Protein AF-A0A843H741-F1 (afdb_monomer_lite)

Foldseek 3Di:
DDDDDDDDDQDDDDDPPCPVVVCVVVVVVVVCVVPDDDDPVCVVVVVVVVVVVVVVVVVVVVVVVVVVCVNCPSVVVVVVVVVVVVVVVVVVVVVVVVVVVVVLVVVQVVLVVLLVVLVVVLVQPPLDDSVNQFDPCSSPPPDDSVNRSVSSSVLSVVLVVVLVVLCVVCVVPPCSVVLSVVCSVPVDPVVSVVVVVVVVVVVVVVVVVVVVVVVCVVPDDPDDDDDDDDDDDDDDDDDDDDDDDDDDDDDDDDDDDDDDPVVVVVVVVVCVVVVHDDDDDD

pLDDT: mean 78.19, std 19.37, range [22.02, 97.19]

Secondary structure (DSSP, 8-state):
------PPP--PPPP-TTHHHHHHHHHHHHHHHHT----TTTHHHHHHHHHHHHHHHHHHHHHHHHHHHHHHHHHHHHHHHHHHHHHHHHHHHHHHHHHHHHHHHHHHHHHHHHHHHHHHHTT--TT--HHHHS-TTTT-TTS-HHHHHHHHHHHHHHHHHHHHHHHHHTTT-TTHHHHHHHHHHH--HHHHHHHHHHHHHHHHHHHHHHHHHHHHHHT-------------------------PPPPP-----------HHHHHHHHHHHHHTT-------

Sequence (282 aa):
MELVLKSAEINLPKEIDNLEALKAELIPKLEKYNNLVVTADSIKEAKADRAALNKLKTAIDDQRKEIKKQYLEPYNVLENQCKEVLALIDAPIQAIDKQIKAFDNIEENEKYTELTTAFAALEAPEWISLDTVLNPKWKNKTAKTDSLISEMTAKTKELVEGLEKITDMYKAEPYLLSVTEFFKQHKDFSKTAVYAIQMQTAYKKEQEAKATVQNTLQNAPQDAPTVSNDITAPTTSNAVPVNPEAKQPVFKGRFEVEATKEQLNALGAFMKSNGIKFTVIK

Radius of gyration: 46.48 Å; chains: 1; bounding box: 84×102×99 Å

Structure (mmCIF, N/CA/C/O backbone):
data_AF-A0A843H741-F1
#
_entry.id   AF-A0A843H741-F1
#
loop_
_atom_site.group_PDB
_atom_site.id
_atom_site.type_symbol
_atom_site.label_atom_id
_atom_site.label_alt_id
_atom_site.label_comp_id
_atom_site.label_asym_id
_atom_site.label_entity_id
_atom_site.label_seq_id
_atom_site.pdbx_PDB_ins_code
_atom_site.Cartn_x
_atom_site.Cartn_y
_atom_site.Cartn_z
_atom_site.occupancy
_atom_site.B_iso_or_equiv
_atom_site.auth_seq_id
_atom_site.auth_comp_id
_atom_site.auth_asym_id
_atom_site.auth_atom_id
_atom_site.pdbx_PDB_model_num
ATOM 1 N N . MET A 1 1 ? -6.285 29.312 15.910 1.00 41.72 1 MET A N 1
ATOM 2 C CA . MET A 1 1 ? -7.622 29.721 16.382 1.00 41.72 1 MET A CA 1
ATOM 3 C C . MET A 1 1 ? -7.863 28.921 17.651 1.00 41.72 1 MET A C 1
ATOM 5 O O . MET A 1 1 ? -7.936 27.706 17.549 1.00 41.72 1 MET A O 1
ATOM 9 N N . GLU A 1 2 ? -7.838 29.539 18.831 1.00 40.56 2 GLU A N 1
ATOM 10 C CA . GLU A 1 2 ? -8.126 28.828 20.086 1.00 40.56 2 GLU A CA 1
ATOM 11 C C . GLU A 1 2 ? -9.596 29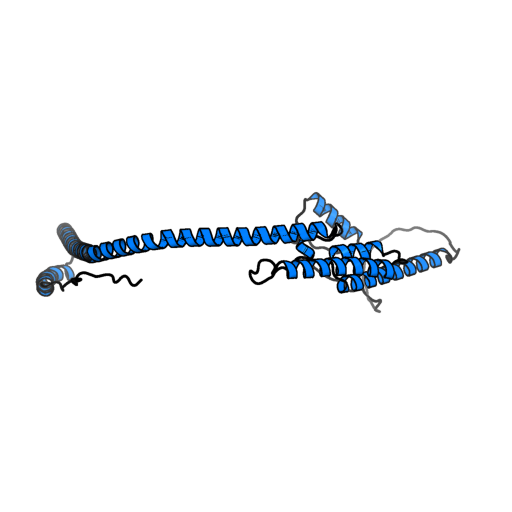.050 20.443 1.00 40.56 2 GLU A C 1
ATOM 13 O O . GLU A 1 2 ? -9.994 30.163 20.785 1.00 40.56 2 GLU A O 1
ATOM 18 N N . LEU A 1 3 ? -10.418 28.005 20.311 1.00 49.50 3 LEU A N 1
ATOM 19 C CA . LEU A 1 3 ? -11.762 27.996 20.882 1.00 49.50 3 LEU A CA 1
ATOM 20 C C . LEU A 1 3 ? -11.678 27.474 22.317 1.00 49.50 3 LEU A C 1
ATOM 22 O O . LEU A 1 3 ? -11.274 26.337 22.547 1.00 49.50 3 LEU A O 1
ATOM 26 N N . VAL A 1 4 ? -12.089 28.302 23.277 1.00 53.44 4 VAL A N 1
ATOM 27 C CA . VAL A 1 4 ? -12.217 27.907 24.684 1.00 53.44 4 VAL A CA 1
ATOM 28 C C . VAL A 1 4 ? -13.661 27.486 24.944 1.00 53.44 4 VAL A C 1
ATOM 30 O O . VAL A 1 4 ? -14.581 28.298 24.818 1.00 53.44 4 VAL A O 1
ATOM 33 N N . LEU A 1 5 ? -13.862 26.223 25.327 1.00 57.41 5 LEU A N 1
ATOM 34 C CA . LEU A 1 5 ? -15.155 25.717 25.789 1.00 57.41 5 LEU A CA 1
ATOM 35 C C . LEU A 1 5 ? -15.464 26.324 27.164 1.00 57.41 5 LEU A C 1
ATOM 37 O O . LEU A 1 5 ? -14.780 26.041 28.146 1.00 57.41 5 LEU A O 1
ATOM 41 N N . LYS A 1 6 ? -16.489 27.176 27.247 1.00 58.44 6 LYS A N 1
ATOM 42 C CA . LYS A 1 6 ? -16.984 27.700 28.527 1.00 58.44 6 LYS A CA 1
ATOM 43 C C . LYS A 1 6 ? -17.931 26.668 29.143 1.00 58.44 6 LYS A C 1
ATOM 45 O O . LYS A 1 6 ? -19.058 26.530 28.680 1.00 58.44 6 LYS A O 1
ATOM 50 N N . SER A 1 7 ? -17.480 25.928 30.152 1.00 56.56 7 SER A N 1
ATOM 51 C CA . SER A 1 7 ? -18.312 24.951 30.868 1.00 56.56 7 SER A CA 1
ATOM 52 C C . SER A 1 7 ? -19.124 25.604 31.993 1.00 56.56 7 SER A C 1
ATOM 54 O O . SER A 1 7 ? -18.602 26.452 32.715 1.00 56.56 7 SER A O 1
ATOM 56 N N . ALA A 1 8 ? -20.377 25.176 32.169 1.00 55.88 8 ALA A N 1
ATOM 57 C CA . ALA A 1 8 ? -21.205 25.511 33.331 1.00 55.88 8 ALA A CA 1
ATOM 58 C C . ALA A 1 8 ? -20.848 24.637 34.553 1.00 55.88 8 ALA A C 1
ATOM 60 O O . ALA A 1 8 ? -20.284 23.553 34.399 1.00 55.88 8 ALA A O 1
ATOM 61 N N . GLU A 1 9 ? -21.166 25.118 35.760 1.00 55.16 9 GLU A N 1
ATOM 62 C CA . GLU A 1 9 ? -20.887 24.445 37.037 1.00 55.16 9 GLU A CA 1
ATOM 63 C C . GLU A 1 9 ? -21.446 23.011 37.086 1.00 55.16 9 GLU A C 1
ATOM 65 O O . GLU A 1 9 ? -22.630 22.773 36.844 1.00 55.16 9 GLU A O 1
ATOM 70 N N . ILE A 1 10 ? -20.589 22.049 37.441 1.00 57.31 10 ILE A N 1
ATOM 71 C CA . ILE A 1 10 ? -20.961 20.641 37.625 1.00 57.31 10 ILE A CA 1
ATOM 72 C C . ILE A 1 10 ? -21.333 20.431 39.097 1.00 57.31 10 ILE A C 1
ATOM 74 O O . ILE A 1 10 ? -20.481 20.536 39.977 1.00 57.31 10 ILE A O 1
ATOM 78 N N . ASN A 1 11 ? -22.596 20.104 39.376 1.00 59.31 11 ASN A N 1
ATOM 79 C CA . ASN A 1 11 ? -23.073 19.832 40.736 1.00 59.31 11 ASN A CA 1
ATOM 80 C C . ASN A 1 11 ? -22.863 18.348 41.084 1.00 59.31 11 ASN A C 1
ATOM 82 O O . ASN A 1 11 ? -23.604 17.494 40.605 1.00 59.31 11 ASN A O 1
ATOM 86 N N . LEU A 1 12 ? -21.824 18.032 41.862 1.00 64.56 12 LEU A N 1
ATOM 87 C CA . LEU A 1 12 ? -21.456 16.662 42.257 1.00 64.56 12 LEU A CA 1
ATOM 88 C C . LEU A 1 12 ? -22.550 15.988 43.118 1.00 64.56 12 LEU A C 1
ATOM 90 O O . LEU A 1 12 ? -23.203 16.677 43.907 1.00 64.56 12 LEU A O 1
ATOM 94 N N . PRO A 1 13 ? -22.741 14.653 43.032 1.00 60.09 13 PRO A N 1
ATOM 95 C CA . PRO A 1 13 ? -23.700 13.950 43.881 1.00 60.09 13 PRO A CA 1
ATOM 96 C C . PRO A 1 13 ? -23.320 14.099 45.358 1.00 60.09 13 PRO A C 1
ATOM 98 O O . PRO A 1 13 ? -22.172 13.854 45.731 1.00 60.09 13 PRO A O 1
ATOM 101 N N . LYS A 1 14 ? -24.286 14.483 46.197 1.00 63.53 14 LYS A N 1
ATOM 102 C CA . LYS A 1 14 ? -24.130 14.509 47.659 1.00 63.53 14 LYS A CA 1
ATOM 103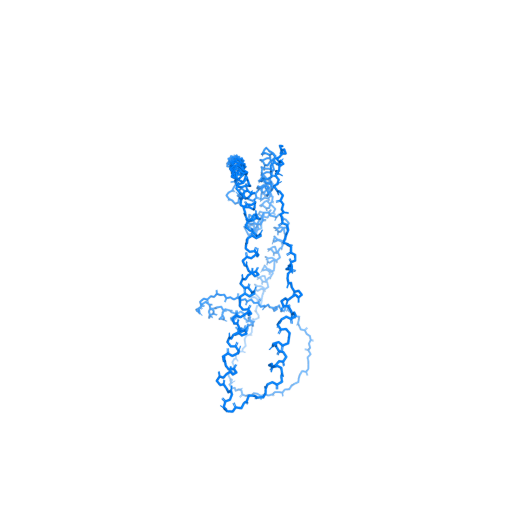 C C . LYS A 1 14 ? -24.355 13.111 48.245 1.00 63.53 14 LYS A C 1
ATOM 105 O O . LYS A 1 14 ? -25.012 12.276 47.620 1.00 63.53 14 LYS A O 1
ATOM 110 N N . GLU A 1 15 ? -23.789 12.852 49.424 1.00 65.19 15 GLU A N 1
ATOM 111 C CA . GLU A 1 15 ? -24.085 11.634 50.189 1.00 65.19 15 GLU A CA 1
ATOM 112 C C . GLU A 1 15 ? -25.590 11.511 50.473 1.00 65.19 15 GLU A C 1
ATOM 114 O O . GLU A 1 15 ? -26.335 12.488 50.443 1.00 65.19 15 GLU A O 1
ATOM 119 N N . ILE A 1 16 ? -26.053 10.286 50.729 1.00 67.81 16 ILE A N 1
ATOM 120 C CA . ILE A 1 16 ? -27.431 10.063 51.167 1.00 67.81 16 ILE A CA 1
ATOM 121 C C . ILE A 1 16 ? -27.557 10.643 52.582 1.00 67.81 16 ILE A C 1
ATOM 123 O O . ILE A 1 16 ? -27.131 10.014 53.549 1.00 67.81 16 ILE A O 1
ATOM 127 N N . ASP A 1 17 ? -28.167 11.821 52.701 1.00 65.12 17 ASP A N 1
ATOM 128 C CA . ASP A 1 17 ? -28.276 12.572 53.961 1.00 65.12 17 ASP A CA 1
ATOM 129 C C . ASP A 1 17 ? -28.957 11.778 55.101 1.00 65.12 17 ASP A C 1
ATOM 131 O O . ASP A 1 17 ? -28.754 12.067 56.278 1.00 65.12 17 ASP A O 1
ATOM 135 N N . ASN A 1 18 ? -29.750 10.748 54.776 1.00 64.75 18 ASN A N 1
ATOM 136 C CA . ASN A 1 18 ? -30.448 9.889 55.739 1.00 64.75 18 ASN A CA 1
ATOM 137 C C . ASN A 1 18 ? -29.904 8.448 55.823 1.00 64.75 18 ASN A C 1
ATOM 139 O O . ASN A 1 18 ? -30.597 7.573 56.344 1.00 64.75 18 ASN A O 1
ATOM 143 N N . LEU A 1 19 ? -28.691 8.175 55.334 1.00 71.00 19 LEU A N 1
ATOM 144 C CA . LEU A 1 19 ? -28.120 6.821 55.264 1.00 71.00 19 LEU A CA 1
ATOM 145 C C . LEU A 1 19 ? -28.072 6.120 56.630 1.00 71.00 19 LEU A C 1
ATOM 147 O O . LEU A 1 19 ? -28.421 4.945 56.738 1.00 71.00 19 LEU A O 1
ATOM 151 N N . GLU A 1 20 ? -27.674 6.851 57.670 1.00 68.81 20 GLU A N 1
ATOM 152 C CA . GLU A 1 20 ? -27.616 6.367 59.054 1.00 68.81 20 GLU A CA 1
ATOM 153 C C . GLU A 1 20 ? -29.013 6.025 59.596 1.00 68.81 20 GLU A C 1
ATOM 155 O O . GLU A 1 20 ? -29.217 4.945 60.149 1.00 68.81 20 GLU A O 1
ATOM 160 N N . ALA A 1 21 ? -30.008 6.887 59.357 1.00 65.94 21 ALA A N 1
ATOM 161 C CA . ALA A 1 21 ? -31.393 6.647 59.767 1.00 65.94 21 ALA A CA 1
ATOM 162 C C . ALA A 1 21 ? -32.012 5.450 59.024 1.00 65.94 21 ALA A C 1
ATOM 164 O O . ALA A 1 21 ? -32.683 4.616 59.632 1.00 65.94 21 ALA A O 1
ATOM 165 N N . LEU A 1 22 ? -31.729 5.320 57.722 1.00 69.94 22 LEU A N 1
ATOM 166 C CA . LEU A 1 22 ? -32.200 4.203 56.905 1.00 69.94 22 LEU A CA 1
ATOM 167 C C . LEU A 1 22 ? -31.612 2.873 57.395 1.00 69.94 22 LEU A C 1
ATOM 169 O O . LEU A 1 22 ? -32.325 1.877 57.504 1.00 69.94 22 LEU A O 1
ATOM 173 N N . LYS A 1 23 ? -30.314 2.853 57.726 1.00 73.50 23 LYS A N 1
ATOM 174 C CA . LYS A 1 23 ? -29.641 1.679 58.296 1.00 73.50 23 LYS A CA 1
ATOM 175 C C . LYS A 1 23 ? -30.190 1.333 59.679 1.00 73.50 23 LYS A C 1
ATOM 177 O O . LYS A 1 23 ? -30.488 0.165 59.916 1.00 73.50 23 LYS A O 1
ATOM 182 N N . ALA A 1 24 ? -30.369 2.318 60.557 1.00 71.19 24 ALA A N 1
ATOM 183 C CA . ALA A 1 24 ? -30.879 2.112 61.912 1.00 71.19 24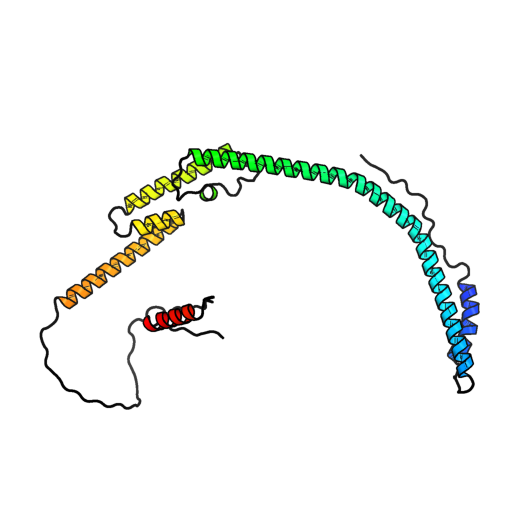 ALA A CA 1
ATOM 184 C C . ALA A 1 24 ? -32.299 1.520 61.936 1.00 71.19 24 ALA A C 1
ATOM 186 O O . ALA A 1 24 ? -32.621 0.747 62.835 1.00 71.19 24 ALA A O 1
ATOM 187 N N . GLU A 1 25 ? -33.135 1.822 60.939 1.00 65.75 25 GLU A N 1
ATOM 188 C CA . GLU A 1 25 ? -34.470 1.227 60.818 1.00 65.75 25 GLU A CA 1
ATOM 189 C C . GLU A 1 25 ? -34.450 -0.166 60.157 1.00 65.75 25 GLU A C 1
ATOM 191 O O . GLU A 1 25 ? -35.221 -1.053 60.536 1.00 65.75 25 GLU A O 1
ATOM 196 N N . LEU A 1 26 ? -33.567 -0.384 59.173 1.00 67.69 26 LEU A N 1
ATOM 197 C CA . LEU A 1 26 ? -33.467 -1.659 58.454 1.00 67.69 26 LEU A CA 1
ATOM 198 C C . LEU A 1 26 ? -32.792 -2.762 59.276 1.00 67.69 26 LEU A C 1
ATOM 200 O O . LEU A 1 26 ? -33.249 -3.901 59.227 1.00 67.69 26 LEU A O 1
ATOM 204 N N . ILE A 1 27 ? -31.717 -2.455 60.008 1.00 73.81 27 ILE A N 1
ATOM 205 C CA . ILE A 1 27 ? -30.906 -3.437 60.750 1.00 73.81 27 ILE A CA 1
ATOM 206 C C . ILE A 1 27 ? -31.749 -4.286 61.724 1.00 73.81 27 ILE A C 1
ATOM 208 O O . ILE A 1 27 ? -31.760 -5.507 61.561 1.00 73.81 27 ILE A O 1
ATOM 212 N N . PRO A 1 28 ? -32.533 -3.711 62.659 1.00 68.44 28 PRO A N 1
ATOM 213 C CA . PRO A 1 28 ? -33.321 -4.504 63.608 1.00 68.44 28 PRO A CA 1
ATOM 214 C C . PRO A 1 28 ? -34.466 -5.278 62.934 1.00 68.44 28 PRO A C 1
ATOM 216 O O . PRO A 1 28 ? -34.823 -6.376 63.362 1.00 68.44 28 PRO A O 1
ATOM 219 N N . LYS A 1 29 ? -35.030 -4.752 61.834 1.00 66.19 29 LYS A N 1
ATOM 220 C CA . LYS A 1 29 ? -36.037 -5.467 61.028 1.00 66.19 29 LYS A CA 1
ATOM 221 C C . LYS A 1 29 ? -35.425 -6.651 60.273 1.00 66.19 29 LYS A C 1
ATOM 223 O O . LYS A 1 29 ? -36.119 -7.639 60.049 1.00 66.19 29 LYS A O 1
ATOM 228 N N . LEU A 1 30 ? -34.148 -6.563 59.897 1.00 69.00 30 LEU A N 1
ATOM 229 C CA . LEU A 1 30 ? -33.407 -7.611 59.196 1.00 69.00 30 LEU A CA 1
ATOM 230 C C . LEU A 1 30 ? -32.874 -8.702 60.137 1.00 69.00 30 LEU A C 1
ATOM 232 O O . LEU A 1 30 ? -32.866 -9.871 59.754 1.00 69.00 30 LEU A O 1
ATOM 236 N N . GLU A 1 31 ? -32.513 -8.362 61.378 1.00 71.12 31 GLU A N 1
ATOM 237 C CA . GLU A 1 31 ? -32.076 -9.332 62.398 1.00 71.12 31 GLU A CA 1
ATOM 238 C C . GLU A 1 31 ? -33.134 -10.403 62.696 1.00 71.12 31 GLU A C 1
ATOM 240 O O . GLU A 1 31 ? -32.792 -11.573 62.879 1.00 71.12 31 GLU A O 1
ATOM 245 N N . LYS A 1 32 ? -34.425 -10.040 62.640 1.00 67.88 32 LYS A N 1
ATOM 246 C CA . LYS A 1 32 ? -35.552 -10.983 62.754 1.00 67.88 32 LYS A CA 1
ATOM 247 C C . LYS A 1 32 ? -35.497 -12.101 61.701 1.00 67.88 32 LYS A C 1
ATOM 249 O O . LYS A 1 32 ? -35.947 -13.211 61.975 1.00 67.88 32 LYS A O 1
ATOM 254 N N . TYR A 1 33 ? -34.945 -11.832 60.516 1.00 63.62 33 TYR A N 1
ATOM 255 C CA . TYR A 1 33 ? -34.848 -12.803 59.422 1.00 63.62 33 TYR A CA 1
ATOM 256 C C . TYR A 1 33 ? -33.564 -13.640 59.457 1.00 63.62 33 TYR A C 1
ATOM 258 O O . TYR A 1 33 ? -33.563 -14.745 58.920 1.00 63.62 33 TYR A O 1
ATOM 266 N N . ASN A 1 34 ? -32.498 -13.168 60.114 1.00 66.38 34 ASN A N 1
ATOM 267 C CA . ASN A 1 34 ? -31.229 -13.903 60.212 1.00 66.38 34 ASN A CA 1
ATOM 268 C C . ASN A 1 34 ? -31.330 -15.178 61.072 1.00 66.38 34 ASN A C 1
ATOM 270 O O . ASN A 1 34 ? -30.570 -16.115 60.847 1.00 66.38 34 ASN A O 1
ATOM 274 N N . ASN A 1 35 ? -32.283 -15.236 62.011 1.00 66.38 35 ASN A N 1
ATOM 275 C CA . ASN A 1 35 ? -32.505 -16.380 62.909 1.00 66.38 35 ASN A CA 1
ATOM 276 C C . ASN A 1 35 ? -33.856 -17.093 62.672 1.00 66.38 35 ASN A C 1
ATOM 278 O O . ASN A 1 35 ? -34.312 -17.863 63.518 1.00 66.38 35 ASN A O 1
ATOM 282 N N . LEU A 1 36 ? -34.537 -16.818 61.552 1.00 67.94 36 LEU A N 1
ATOM 283 C CA . LEU A 1 36 ? -35.876 -17.346 61.285 1.00 67.94 36 LEU A CA 1
ATOM 284 C C . LEU A 1 36 ? -35.814 -18.812 60.817 1.00 67.94 36 LEU A C 1
ATOM 286 O O . LEU A 1 36 ? -35.370 -19.100 59.706 1.00 67.94 36 LEU A O 1
ATOM 290 N N . VAL A 1 37 ? -36.319 -19.742 61.633 1.00 64.56 37 VAL A N 1
ATOM 291 C CA . VAL A 1 37 ? -36.527 -21.144 61.229 1.00 64.56 37 VAL A CA 1
ATOM 292 C C . VAL A 1 37 ? -37.881 -21.258 60.528 1.00 64.56 37 VAL A C 1
ATOM 294 O O . VAL A 1 37 ? -38.933 -21.125 61.152 1.00 64.56 37 VAL A O 1
ATOM 297 N N . VAL A 1 38 ? -37.864 -21.486 59.215 1.00 68.38 38 VAL A N 1
ATOM 298 C CA . VAL A 1 38 ? -39.085 -21.642 58.412 1.00 68.38 38 VAL A CA 1
ATOM 299 C C . VAL A 1 38 ? -39.680 -23.035 58.649 1.00 68.38 38 VAL A C 1
ATOM 301 O O . VAL A 1 38 ? -39.041 -24.046 58.367 1.00 68.38 38 VAL A O 1
ATOM 304 N N . THR A 1 39 ? -40.912 -23.088 59.151 1.00 74.12 39 THR A N 1
ATOM 305 C CA . THR A 1 39 ? -41.695 -24.309 59.390 1.00 74.12 39 THR A CA 1
ATOM 306 C C . THR A 1 39 ? -42.813 -24.420 58.350 1.00 74.12 39 THR A C 1
ATOM 308 O O . THR A 1 39 ? -43.092 -23.460 57.630 1.00 74.12 39 THR A O 1
ATOM 311 N N . ALA A 1 40 ? -43.467 -25.583 58.238 1.00 70.19 40 ALA A N 1
ATOM 312 C CA . ALA A 1 40 ? -44.508 -25.819 57.228 1.00 70.19 40 ALA A CA 1
ATOM 313 C C . ALA A 1 40 ? -45.639 -24.766 57.259 1.00 70.19 40 ALA A C 1
ATOM 315 O O . ALA A 1 40 ? -46.129 -24.365 56.202 1.00 70.19 40 ALA A O 1
ATOM 316 N N . ASP A 1 41 ? -45.963 -24.251 58.448 1.00 70.00 41 ASP A N 1
ATOM 317 C CA . ASP A 1 41 ? -47.013 -23.252 58.655 1.00 70.00 41 ASP A CA 1
ATOM 318 C C . ASP A 1 41 ? -46.543 -21.806 58.383 1.00 70.00 41 ASP A C 1
ATOM 320 O O . ASP A 1 41 ? -47.351 -20.960 58.003 1.00 70.00 41 ASP A O 1
ATOM 324 N N . SER A 1 42 ? -45.237 -21.510 58.490 1.00 73.50 42 SER A N 1
ATOM 325 C CA . SER A 1 42 ? -44.677 -20.155 58.300 1.00 73.50 42 SER A CA 1
ATOM 326 C C . SER A 1 42 ? -44.116 -19.881 56.896 1.00 73.50 42 SER A C 1
ATOM 328 O O . SER A 1 42 ? -43.756 -18.746 56.574 1.00 73.50 42 SER A O 1
ATOM 330 N N . ILE A 1 43 ? -44.106 -20.881 56.002 1.00 78.19 43 ILE A N 1
ATOM 331 C CA . ILE A 1 43 ? -43.634 -20.758 54.606 1.00 78.19 43 ILE A CA 1
ATOM 332 C C . ILE A 1 43 ? -44.333 -19.625 53.841 1.00 78.19 43 ILE A C 1
ATOM 334 O O . ILE A 1 43 ? -43.708 -18.965 53.005 1.00 78.19 43 ILE A O 1
ATOM 338 N N . LYS A 1 44 ? -45.633 -19.411 54.075 1.00 80.19 44 LYS A N 1
ATOM 339 C CA . LYS A 1 44 ? -46.406 -18.394 53.347 1.00 80.19 44 LYS A CA 1
ATOM 340 C C . LYS A 1 44 ? -45.959 -16.979 53.718 1.00 80.19 44 LYS A C 1
ATOM 342 O O . LYS A 1 44 ? -45.772 -16.155 52.824 1.00 80.19 44 LYS A O 1
ATOM 347 N N . GLU A 1 45 ? -45.741 -16.729 55.004 1.00 76.44 45 GLU A N 1
ATOM 348 C CA . GLU A 1 45 ? -45.261 -15.445 55.523 1.00 76.44 45 GLU A CA 1
ATOM 349 C C . GLU A 1 45 ? -43.804 -15.200 55.117 1.00 76.44 45 GLU A C 1
ATOM 351 O O . GLU A 1 45 ? -43.501 -14.167 54.528 1.00 76.44 45 GLU A O 1
ATOM 356 N N . ALA A 1 46 ? -42.934 -16.208 55.245 1.00 76.38 46 ALA A N 1
ATOM 357 C CA . ALA A 1 46 ? -41.536 -16.111 54.816 1.00 76.38 46 ALA A CA 1
ATOM 358 C C . ALA A 1 46 ? -41.389 -15.776 53.314 1.00 76.38 46 ALA A C 1
ATOM 360 O O . ALA A 1 46 ? -40.501 -15.018 52.910 1.00 76.38 46 ALA A O 1
ATOM 361 N N . LYS A 1 47 ? -42.276 -16.305 52.455 1.00 78.81 47 LYS A N 1
ATOM 362 C CA . LYS A 1 47 ? -42.325 -15.941 51.027 1.00 78.81 47 LYS A CA 1
ATOM 363 C C . LYS A 1 47 ? -42.750 -14.485 50.809 1.00 78.81 47 LYS A C 1
ATOM 365 O O . LYS A 1 47 ? -42.205 -13.841 49.909 1.00 78.81 47 LYS A O 1
ATOM 370 N N . ALA A 1 48 ? -43.697 -13.976 51.597 1.00 78.94 48 ALA A N 1
ATOM 371 C CA . ALA A 1 48 ? -44.144 -12.585 51.528 1.00 78.94 48 ALA A CA 1
ATOM 372 C C . ALA A 1 48 ? -43.038 -11.618 51.981 1.00 78.94 48 ALA A C 1
ATOM 374 O O . ALA A 1 48 ? -42.749 -10.649 51.275 1.00 78.94 48 ALA A O 1
ATOM 375 N N . ASP A 1 49 ? -42.342 -11.940 53.071 1.00 76.25 49 ASP A N 1
ATOM 376 C CA . ASP A 1 49 ? -41.232 -11.140 53.593 1.00 76.25 49 ASP A CA 1
ATOM 377 C C . ASP A 1 49 ? -40.058 -11.096 52.609 1.00 76.25 49 ASP A C 1
ATOM 379 O O . ASP A 1 49 ? -39.545 -10.022 52.288 1.00 76.25 49 ASP A O 1
ATOM 383 N N . ARG A 1 50 ? -39.693 -12.238 52.006 1.00 81.00 50 ARG A N 1
ATOM 384 C CA . ARG A 1 50 ? -38.690 -12.282 50.926 1.00 81.00 50 ARG A CA 1
ATOM 385 C C . ARG A 1 50 ? -39.081 -11.389 49.748 1.00 81.00 50 ARG A C 1
ATOM 387 O O . ARG A 1 50 ? -38.221 -10.739 49.152 1.00 81.00 50 ARG A O 1
ATOM 394 N N . ALA A 1 51 ? -40.357 -11.372 49.369 1.00 77.81 51 ALA A N 1
ATOM 395 C CA . ALA A 1 51 ? -40.833 -10.510 48.292 1.00 77.81 51 ALA A CA 1
ATOM 396 C C . ALA A 1 51 ? -40.743 -9.022 48.674 1.00 77.81 51 ALA A C 1
ATOM 398 O O . ALA A 1 51 ? -40.327 -8.214 47.845 1.00 77.81 51 ALA A O 1
ATOM 399 N N . ALA A 1 52 ? -41.067 -8.663 49.919 1.00 76.38 52 ALA A N 1
ATOM 400 C CA . ALA A 1 52 ? -40.943 -7.299 50.429 1.00 76.38 52 ALA A CA 1
ATOM 401 C C . ALA A 1 52 ? -39.479 -6.822 50.467 1.00 76.38 52 ALA A C 1
ATOM 403 O O . ALA A 1 52 ? -39.182 -5.733 49.977 1.00 76.38 52 ALA A O 1
ATOM 404 N N . LEU A 1 53 ? -38.550 -7.660 50.944 1.00 79.19 53 LEU A N 1
ATOM 405 C CA . L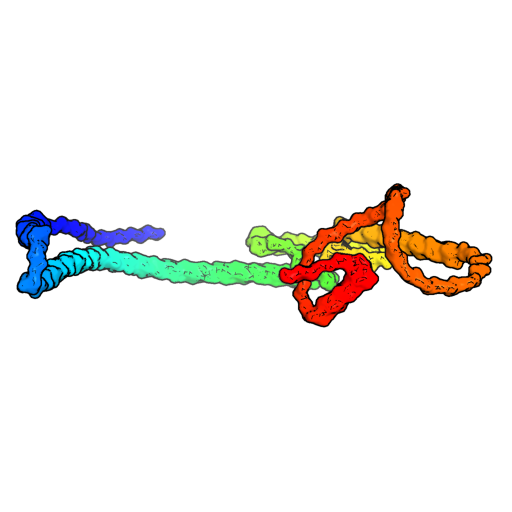EU A 1 53 ? -37.112 -7.360 50.947 1.00 79.19 53 LEU A CA 1
ATOM 406 C C . LEU A 1 53 ? -36.555 -7.179 49.531 1.00 79.19 53 LEU A C 1
ATOM 408 O O . LEU A 1 53 ? -35.785 -6.254 49.281 1.00 79.19 53 LEU A O 1
ATOM 412 N N . ASN A 1 54 ? -36.981 -8.017 48.582 1.00 80.69 54 ASN A N 1
ATOM 413 C CA . ASN A 1 54 ? -36.594 -7.850 47.182 1.00 80.69 54 ASN A CA 1
ATOM 414 C C . ASN A 1 54 ? -37.145 -6.547 46.584 1.00 80.69 54 ASN A C 1
ATOM 416 O O . ASN A 1 54 ? -36.407 -5.864 45.884 1.00 80.69 54 ASN A O 1
ATOM 420 N N . LYS A 1 55 ? -38.390 -6.158 46.894 1.00 81.81 55 LYS A N 1
ATOM 421 C CA . LYS A 1 55 ? -38.948 -4.864 46.458 1.00 81.81 55 LYS A CA 1
ATOM 422 C C . LYS A 1 55 ? -38.162 -3.681 47.021 1.00 81.81 55 LYS A C 1
ATOM 424 O O . LYS A 1 55 ? -37.855 -2.759 46.273 1.00 81.81 55 LYS A O 1
ATOM 429 N N . LEU A 1 56 ? -37.807 -3.722 48.306 1.00 76.25 56 LEU A N 1
ATOM 430 C CA . LEU A 1 56 ? -36.995 -2.687 48.951 1.00 76.25 56 LEU A CA 1
ATOM 431 C C . LEU A 1 56 ? -35.608 -2.578 48.300 1.00 76.25 56 LEU A C 1
ATOM 433 O O . LEU A 1 56 ? -35.162 -1.483 47.966 1.00 76.25 56 LEU A O 1
ATOM 437 N N . LYS A 1 57 ? -34.952 -3.721 48.055 1.00 79.81 57 LYS A N 1
ATOM 438 C CA . LYS A 1 57 ? -33.667 -3.789 47.346 1.00 79.81 57 LYS A CA 1
ATOM 439 C C . LYS A 1 57 ? -33.762 -3.171 45.950 1.00 79.81 57 LYS A C 1
ATOM 441 O O . LYS A 1 57 ? -32.896 -2.386 45.575 1.00 79.81 57 LYS A O 1
ATOM 446 N N . THR A 1 58 ? -34.802 -3.521 45.194 1.00 84.25 58 THR A N 1
ATOM 447 C CA . THR A 1 58 ? -35.044 -2.972 43.856 1.00 84.25 58 THR A CA 1
ATOM 448 C C . THR A 1 58 ? -35.275 -1.465 43.905 1.00 84.25 58 THR A C 1
ATOM 450 O O . THR A 1 58 ? -34.631 -0.750 43.152 1.00 84.25 58 THR A O 1
ATOM 453 N N . ALA A 1 59 ? -36.088 -0.960 44.837 1.00 77.31 59 ALA A N 1
ATOM 454 C CA . ALA A 1 59 ? -36.353 0.474 44.963 1.00 77.31 59 ALA A CA 1
ATOM 455 C C . ALA A 1 59 ? -35.079 1.302 45.223 1.00 77.31 59 ALA A C 1
ATOM 457 O O . ALA A 1 59 ? -34.902 2.362 44.625 1.00 77.31 59 ALA A O 1
ATOM 458 N N . ILE A 1 60 ? -34.167 0.807 46.070 1.00 78.25 60 ILE A N 1
ATOM 459 C CA . ILE A 1 60 ? -32.873 1.462 46.330 1.00 78.25 60 ILE A CA 1
ATOM 460 C C . ILE A 1 60 ? -31.983 1.433 45.078 1.00 78.25 60 ILE A C 1
ATOM 462 O O . ILE A 1 60 ? -31.364 2.439 44.728 1.00 78.25 60 ILE A O 1
ATOM 466 N N . ASP A 1 61 ? -31.916 0.293 44.385 1.00 79.31 61 ASP A N 1
ATOM 467 C CA . ASP A 1 61 ? -31.122 0.171 43.158 1.00 79.31 61 ASP A CA 1
ATOM 468 C C . ASP A 1 61 ? -31.668 1.048 42.020 1.00 79.31 61 ASP A C 1
ATOM 470 O O . ASP A 1 61 ? -30.894 1.628 41.258 1.00 79.31 61 ASP A O 1
ATOM 474 N N . ASP A 1 62 ? -32.986 1.197 41.928 1.00 84.56 62 ASP A N 1
ATOM 475 C CA . ASP A 1 62 ? -33.637 2.046 40.935 1.00 84.56 62 ASP A CA 1
ATOM 476 C C . ASP A 1 62 ? -33.406 3.532 41.225 1.00 84.56 62 ASP A C 1
ATOM 478 O O . ASP A 1 62 ? -33.052 4.269 40.306 1.00 84.56 62 ASP A O 1
ATOM 482 N N . GLN A 1 63 ? -33.462 3.969 42.491 1.00 78.94 63 GLN A N 1
ATOM 483 C CA . GLN A 1 63 ? -33.053 5.333 42.851 1.00 78.94 63 GLN A CA 1
ATOM 484 C C . GLN A 1 63 ? -31.578 5.598 42.525 1.00 78.94 63 GLN A C 1
ATOM 486 O O . GLN A 1 63 ? -31.254 6.637 41.954 1.00 78.94 63 GLN A O 1
ATOM 491 N N . ARG A 1 64 ? -30.677 4.645 42.807 1.00 84.69 64 ARG A N 1
ATOM 492 C CA . ARG A 1 64 ? -29.258 4.752 42.425 1.00 84.69 64 ARG A CA 1
ATOM 493 C C . ARG A 1 64 ? -29.092 4.939 40.914 1.00 84.69 64 ARG A C 1
ATOM 495 O O . ARG A 1 64 ? -28.290 5.768 40.483 1.00 84.69 64 ARG A O 1
ATOM 502 N N . LYS A 1 65 ? -29.813 4.158 40.102 1.00 84.50 65 LYS A N 1
ATOM 503 C CA . LYS A 1 65 ? -29.774 4.262 38.632 1.00 84.50 65 LYS A CA 1
ATOM 504 C C . LYS A 1 65 ? -30.322 5.596 38.142 1.00 84.50 65 LYS A C 1
ATOM 506 O O . LYS A 1 65 ? -29.727 6.181 37.242 1.00 84.50 65 LYS A O 1
ATOM 511 N N . GLU A 1 66 ? -31.412 6.071 38.733 1.00 82.88 66 GLU A N 1
ATOM 512 C CA . GLU A 1 66 ? -32.041 7.336 38.359 1.00 82.88 66 GLU A CA 1
ATOM 513 C C . GLU A 1 66 ? -31.129 8.527 38.678 1.00 82.88 66 GLU A C 1
ATOM 515 O O . GLU A 1 66 ? -30.859 9.340 37.799 1.00 82.88 66 GLU A O 1
ATOM 520 N N . ILE A 1 67 ? -30.529 8.564 39.874 1.00 80.50 67 ILE A N 1
ATOM 521 C CA . ILE A 1 67 ? -29.538 9.589 40.246 1.00 80.50 67 ILE A CA 1
ATOM 522 C C . ILE A 1 67 ? -28.338 9.555 39.288 1.00 80.50 67 ILE A C 1
ATOM 524 O O . ILE A 1 67 ? -27.894 10.594 38.801 1.00 80.50 67 ILE A O 1
ATOM 528 N N . LYS A 1 68 ? -27.828 8.359 38.955 1.00 82.69 68 LYS A N 1
ATOM 529 C CA . LYS A 1 68 ? -26.739 8.205 37.977 1.00 82.69 68 LYS A CA 1
ATOM 530 C C . LYS A 1 68 ? -27.125 8.756 36.602 1.00 82.69 68 LYS A C 1
ATOM 532 O O . LYS A 1 68 ? -26.294 9.381 35.948 1.00 82.69 68 LYS A O 1
ATOM 537 N N . LYS A 1 69 ? -28.355 8.505 36.151 1.00 83.56 69 LYS A N 1
ATOM 538 C CA . LYS A 1 69 ? -28.863 8.980 34.861 1.00 83.56 69 LYS A CA 1
ATOM 539 C C . LYS A 1 69 ? -28.954 10.505 34.834 1.00 83.56 69 LYS A C 1
ATOM 541 O O . LYS A 1 69 ? -28.421 11.103 33.908 1.00 83.56 69 LYS A O 1
ATOM 546 N N . GLN A 1 70 ? -29.548 11.112 35.860 1.00 79.81 70 GLN A N 1
ATOM 547 C CA . GLN A 1 70 ? -29.666 12.569 35.986 1.00 79.81 70 GLN A CA 1
ATOM 548 C C . GLN A 1 70 ? -28.297 13.253 36.050 1.00 79.81 70 GLN A C 1
ATOM 550 O O . GLN A 1 70 ? -28.114 14.320 35.480 1.00 79.81 70 GLN A O 1
ATOM 555 N N . TYR A 1 71 ? -27.307 12.626 36.691 1.00 79.00 71 TYR A N 1
ATOM 556 C CA . TYR A 1 71 ? -25.952 13.177 36.757 1.00 79.00 71 TYR A CA 1
ATOM 557 C C . TYR A 1 71 ? -25.167 13.035 35.444 1.00 79.00 71 TYR A C 1
ATOM 559 O O . TYR A 1 71 ? -24.388 13.915 35.080 1.00 79.00 71 TYR A O 1
ATOM 567 N N . LEU A 1 72 ? -25.363 11.933 34.714 1.00 84.94 72 LEU A N 1
ATOM 568 C CA . LEU A 1 72 ? -24.739 11.737 33.404 1.00 84.94 72 LEU A CA 1
ATOM 569 C C . LEU A 1 72 ? -25.412 12.550 32.298 1.00 84.94 72 LEU A C 1
ATOM 571 O O . LEU A 1 72 ? -24.797 12.765 31.262 1.00 84.94 72 LEU A O 1
ATOM 575 N N . GLU A 1 73 ? -26.645 13.011 32.483 1.00 83.94 73 GLU A N 1
ATOM 576 C CA . GLU A 1 73 ? -27.361 13.795 31.477 1.00 83.94 73 GLU A CA 1
ATOM 577 C C . GLU A 1 73 ? -26.630 15.106 31.106 1.00 83.94 73 GLU A C 1
ATOM 579 O O . GLU A 1 73 ? -26.345 15.277 29.919 1.00 83.94 73 GLU A O 1
ATOM 584 N N . PRO A 1 74 ? -26.197 15.970 32.051 1.00 81.75 74 PRO A N 1
ATOM 585 C CA . PRO A 1 74 ? -25.359 17.133 31.742 1.00 81.75 74 PRO A CA 1
ATOM 586 C C . PRO A 1 74 ? -24.053 16.779 31.022 1.00 81.75 74 PRO A C 1
ATOM 588 O O . PRO A 1 74 ? -23.632 17.491 30.111 1.00 81.75 74 PRO A O 1
ATOM 591 N N . TYR A 1 75 ? -23.423 15.663 31.405 1.00 81.88 75 TYR A N 1
ATOM 592 C CA . TYR A 1 75 ? -22.215 15.174 30.742 1.00 81.88 75 TYR A CA 1
ATOM 593 C C . TYR A 1 75 ? -22.498 14.761 29.295 1.00 81.88 75 TYR A C 1
ATOM 595 O O . TYR A 1 75 ? -21.778 15.175 28.394 1.00 81.88 75 TYR A O 1
ATOM 603 N N . ASN A 1 76 ? -23.567 14.001 29.055 1.00 86.00 76 ASN A N 1
ATOM 604 C CA . ASN A 1 76 ? -23.957 13.561 27.718 1.00 86.00 76 ASN A CA 1
ATOM 605 C C . ASN A 1 76 ? -24.314 14.756 26.819 1.00 86.00 76 ASN A C 1
ATOM 607 O O . ASN A 1 76 ? -24.010 14.741 25.629 1.00 86.00 76 ASN A O 1
ATOM 611 N N . VAL A 1 77 ? -24.939 15.803 27.372 1.00 85.31 77 VAL A N 1
ATOM 612 C CA . VAL A 1 77 ? -25.203 17.056 26.645 1.00 85.31 77 VAL A CA 1
ATOM 613 C C . VAL A 1 77 ? -23.891 17.717 26.225 1.00 85.31 77 VAL A C 1
ATOM 615 O O . VAL A 1 77 ? -23.731 18.027 25.045 1.00 85.31 77 VAL A O 1
ATOM 618 N N . LEU A 1 78 ? -22.938 17.874 27.149 1.00 82.00 78 LEU A N 1
ATOM 619 C CA . LEU A 1 78 ? -21.611 18.415 26.842 1.00 82.00 78 LEU A CA 1
ATOM 620 C C . LEU A 1 78 ? -20.879 17.557 25.801 1.00 82.00 78 LEU A C 1
ATOM 622 O O . LEU A 1 78 ? -20.321 18.087 24.846 1.00 82.00 78 LEU A O 1
ATOM 626 N N . GLU A 1 79 ? -20.892 16.235 25.962 1.00 85.62 79 GLU A N 1
ATOM 627 C CA . GLU A 1 79 ? -20.267 15.293 25.035 1.00 85.62 79 GLU A CA 1
ATOM 628 C C . GLU A 1 79 ? -20.846 15.445 23.623 1.00 85.62 79 GLU A C 1
ATOM 630 O O . GLU A 1 79 ? -20.093 15.519 22.652 1.00 85.62 79 GLU A O 1
ATOM 635 N N . ASN A 1 80 ? -22.171 15.543 23.502 1.00 88.69 80 ASN A N 1
ATOM 636 C CA . ASN A 1 80 ? -22.841 15.736 22.220 1.00 88.69 80 ASN A CA 1
ATOM 637 C C . ASN A 1 80 ? -22.506 17.094 21.592 1.00 88.69 80 ASN A C 1
ATOM 639 O O . ASN A 1 80 ? -22.201 17.139 20.404 1.00 88.69 80 ASN A O 1
ATOM 643 N N . GLN A 1 81 ? -22.486 18.174 22.378 1.00 86.06 81 GLN A N 1
ATOM 644 C CA . GLN A 1 81 ? -22.076 19.502 21.904 1.00 86.06 81 GLN A CA 1
ATOM 645 C C . GLN A 1 81 ? -20.623 19.501 21.413 1.00 86.06 81 GLN A C 1
ATOM 647 O O . GLN A 1 81 ? -20.323 20.034 20.347 1.00 86.06 81 GLN A O 1
ATOM 652 N N . CYS A 1 82 ? -19.716 18.849 22.144 1.00 84.31 82 CYS A N 1
ATOM 653 C CA . CYS A 1 82 ? -18.332 18.673 21.714 1.00 84.31 82 CYS A CA 1
ATOM 654 C C . CYS A 1 82 ? -18.250 17.876 20.407 1.00 84.31 82 CYS A C 1
ATOM 656 O O . CYS A 1 82 ? -17.533 18.281 19.497 1.00 84.31 82 CYS A O 1
ATOM 658 N N . LYS A 1 83 ? -18.997 16.771 20.281 1.00 90.44 83 LYS A N 1
ATOM 659 C CA . LYS A 1 83 ? -19.044 15.965 19.050 1.00 90.44 83 LYS A CA 1
ATOM 660 C C . LYS A 1 83 ? -19.590 16.747 17.861 1.00 90.44 83 LYS A C 1
ATOM 662 O O . LYS A 1 83 ? -19.069 16.590 16.765 1.00 90.44 83 LYS A O 1
ATOM 667 N N . GLU A 1 84 ? -20.597 17.590 18.063 1.00 89.88 84 GLU A N 1
ATOM 668 C CA . GLU A 1 84 ? -21.141 18.454 17.014 1.00 89.88 84 GLU A CA 1
ATOM 669 C C . GLU A 1 84 ? -20.086 19.449 16.516 1.00 89.88 84 GLU A C 1
ATOM 671 O O . GLU A 1 84 ? -19.848 19.552 15.313 1.00 89.88 84 GLU A O 1
ATOM 676 N N . VAL A 1 85 ? -19.377 20.114 17.435 1.00 87.56 85 VAL A N 1
ATOM 677 C CA . VAL A 1 85 ? -18.285 21.034 17.082 1.00 87.56 85 VAL A CA 1
ATOM 678 C C . VAL A 1 85 ? -17.137 20.301 16.384 1.00 87.56 85 VAL A C 1
ATOM 680 O O . VAL A 1 85 ? -16.619 20.797 15.386 1.00 87.56 85 VAL A O 1
ATOM 683 N N . LEU A 1 86 ? -16.756 19.112 16.860 1.00 87.81 86 LEU A N 1
ATOM 684 C CA . LEU A 1 86 ? -15.741 18.282 16.206 1.00 87.81 86 LEU A CA 1
ATOM 685 C C . LEU A 1 86 ? -16.174 17.875 14.792 1.00 87.81 86 LEU A C 1
ATOM 687 O O . LEU A 1 86 ? -15.389 18.007 13.859 1.00 87.81 86 LEU A O 1
ATOM 691 N N . ALA A 1 87 ? -17.436 17.486 14.600 1.00 90.81 87 ALA A N 1
ATOM 692 C CA . ALA A 1 87 ? -17.962 17.116 13.289 1.00 90.81 87 ALA A CA 1
ATOM 693 C C . ALA A 1 87 ? -17.921 18.281 12.281 1.00 90.81 87 ALA A C 1
ATOM 695 O O . ALA A 1 87 ? -17.637 18.062 11.100 1.00 90.81 87 ALA A O 1
ATOM 696 N N . LEU A 1 88 ? -18.145 19.523 12.734 1.00 88.31 88 LEU A N 1
ATOM 697 C CA . LEU A 1 88 ? -17.999 20.722 11.897 1.00 88.31 88 LEU A CA 1
ATOM 698 C C . LEU A 1 88 ? -16.554 20.957 11.433 1.00 88.31 88 LEU A C 1
ATOM 700 O O . LEU A 1 88 ? -16.351 21.578 10.392 1.00 88.31 88 LEU A O 1
ATOM 704 N N . ILE A 1 89 ? -15.563 20.476 12.187 1.00 88.94 89 ILE A N 1
ATOM 705 C CA . ILE A 1 89 ? -14.135 20.580 11.858 1.00 88.94 89 ILE A CA 1
ATOM 706 C C . ILE A 1 89 ? -13.690 19.393 10.992 1.00 88.94 89 ILE A C 1
ATOM 708 O O . ILE A 1 89 ? -12.948 19.574 10.027 1.00 88.94 89 ILE A O 1
ATOM 712 N N . ASP A 1 90 ? -14.175 18.189 11.284 1.00 91.38 90 ASP A N 1
ATOM 713 C CA . ASP A 1 90 ? -13.801 16.977 10.556 1.00 91.38 90 ASP A CA 1
ATOM 714 C C . ASP A 1 90 ? -14.262 17.013 9.094 1.00 91.38 90 ASP A C 1
ATOM 716 O O . ASP A 1 90 ? -13.525 16.592 8.200 1.00 91.38 90 ASP A O 1
ATOM 720 N N . ALA A 1 91 ? -15.453 17.555 8.820 1.00 87.56 91 ALA A N 1
ATOM 721 C CA . ALA A 1 91 ? -15.983 17.658 7.461 1.00 87.56 91 ALA A CA 1
ATOM 722 C C . ALA A 1 91 ? -15.059 18.442 6.495 1.00 87.56 91 ALA A C 1
ATOM 724 O O . ALA A 1 91 ? -14.708 17.895 5.441 1.00 87.56 91 ALA A O 1
ATOM 725 N N . PRO A 1 92 ? -14.614 19.681 6.800 1.00 92.06 92 PRO A N 1
ATOM 726 C CA . PRO A 1 92 ? -13.671 20.396 5.945 1.00 92.06 92 PRO A CA 1
ATOM 727 C C . PRO A 1 92 ? -12.279 19.751 5.909 1.00 92.06 92 PRO A C 1
ATOM 729 O O . PRO A 1 92 ? -11.668 19.765 4.842 1.00 92.06 92 PRO A O 1
ATOM 732 N N . ILE A 1 93 ? -11.790 19.138 6.998 1.00 91.44 93 ILE A N 1
ATOM 733 C CA . ILE A 1 93 ? -10.516 18.389 6.981 1.00 91.44 93 ILE A CA 1
ATOM 734 C C . ILE A 1 93 ? -10.574 17.265 5.942 1.00 91.44 93 ILE A C 1
ATOM 736 O O . ILE A 1 93 ? -9.715 17.186 5.067 1.00 91.44 93 ILE A O 1
ATOM 740 N N . GLN A 1 94 ? -11.623 16.441 5.974 1.00 92.31 94 GLN A N 1
ATOM 741 C CA . GLN A 1 94 ? -11.789 15.340 5.022 1.00 92.31 94 GLN A CA 1
ATOM 742 C C . GLN A 1 94 ? -11.933 15.834 3.577 1.00 92.31 94 GLN A C 1
ATOM 744 O O . GLN A 1 94 ? -11.424 15.200 2.649 1.00 92.31 94 GLN A O 1
ATOM 749 N N . ALA A 1 95 ? -12.614 16.965 3.371 1.00 92.25 95 ALA A N 1
ATOM 750 C CA . ALA A 1 95 ? -12.736 17.578 2.053 1.00 92.25 95 ALA A CA 1
ATOM 751 C C . ALA A 1 95 ? -11.372 18.045 1.513 1.00 92.25 95 ALA A C 1
ATOM 753 O O . ALA A 1 95 ? -11.054 17.761 0.357 1.00 92.25 95 ALA A O 1
ATOM 754 N N . ILE A 1 96 ? -10.559 18.700 2.348 1.00 91.94 96 ILE A N 1
ATOM 755 C CA . ILE A 1 96 ? -9.200 19.140 2.004 1.00 91.94 96 ILE A CA 1
ATOM 756 C C . ILE A 1 96 ? -8.306 17.930 1.718 1.00 91.94 96 ILE A C 1
ATOM 758 O O . ILE A 1 96 ? -7.676 17.878 0.665 1.00 91.94 96 ILE A O 1
ATOM 762 N N . ASP A 1 97 ? -8.312 16.915 2.581 1.00 92.00 97 ASP A N 1
ATOM 763 C CA . ASP A 1 97 ? -7.526 15.691 2.392 1.00 92.00 97 ASP A CA 1
ATOM 764 C C . ASP A 1 97 ? -7.863 14.987 1.075 1.00 92.00 97 ASP A C 1
ATOM 766 O O . ASP A 1 97 ? -6.977 14.495 0.370 1.00 92.00 97 ASP A O 1
ATOM 770 N N . LYS A 1 98 ? -9.149 14.941 0.713 1.00 93.12 98 LYS A N 1
ATOM 771 C CA . LYS A 1 98 ? -9.589 14.368 -0.561 1.00 93.12 98 LYS A CA 1
ATOM 772 C C . LYS A 1 98 ? -9.050 15.166 -1.748 1.00 93.12 98 LYS A C 1
ATOM 774 O O . LYS A 1 98 ? -8.626 14.559 -2.728 1.00 93.12 98 LYS A O 1
ATOM 779 N N . GLN A 1 99 ? -9.063 16.495 -1.667 1.00 88.81 99 GLN A N 1
ATOM 780 C CA . GLN A 1 99 ? -8.523 17.361 -2.717 1.00 88.81 99 GLN A CA 1
ATOM 781 C C . GLN A 1 99 ? -7.002 17.215 -2.844 1.00 88.81 99 GLN A C 1
ATOM 783 O O . GLN A 1 99 ? -6.514 17.060 -3.959 1.00 88.81 99 GLN A O 1
ATOM 788 N N . ILE A 1 100 ? -6.270 17.167 -1.726 1.00 90.94 100 ILE A N 1
ATOM 789 C CA . ILE A 1 100 ? -4.816 16.939 -1.714 1.00 90.94 100 ILE A CA 1
ATOM 790 C C . ILE A 1 100 ? -4.481 15.595 -2.366 1.00 90.94 100 ILE A C 1
ATOM 792 O O . ILE A 1 100 ? -3.643 15.537 -3.257 1.00 90.94 100 ILE A O 1
ATOM 796 N N . LYS A 1 101 ? -5.177 14.515 -1.990 1.00 90.44 101 LYS A N 1
ATOM 797 C CA . LYS A 1 101 ? -4.964 13.189 -2.595 1.00 90.44 101 LYS A CA 1
ATOM 798 C C . LYS A 1 101 ? -5.302 13.155 -4.082 1.00 90.44 101 LYS A C 1
ATOM 800 O O . LYS A 1 101 ? -4.634 12.454 -4.834 1.00 90.44 101 LYS A O 1
ATOM 805 N N . ALA A 1 102 ? -6.347 13.868 -4.504 1.00 90.56 102 ALA A N 1
ATOM 806 C CA . ALA A 1 102 ? -6.698 13.966 -5.915 1.00 90.56 102 ALA A CA 1
ATOM 807 C C . ALA A 1 102 ? -5.603 14.694 -6.706 1.00 90.56 102 ALA A C 1
ATOM 809 O O . ALA A 1 102 ? -5.223 14.220 -7.770 1.00 90.56 102 ALA A O 1
ATOM 810 N N . PHE A 1 103 ? -5.066 15.788 -6.164 1.00 88.75 103 PHE A N 1
ATOM 811 C CA . PHE A 1 103 ? -3.972 16.534 -6.778 1.00 88.75 103 PHE A CA 1
ATOM 812 C C . PHE A 1 103 ? -2.680 15.711 -6.850 1.00 88.75 103 PHE A C 1
ATOM 814 O O . PHE A 1 103 ? -2.109 15.581 -7.926 1.00 88.75 103 PHE A O 1
ATOM 821 N N . ASP A 1 104 ? -2.285 15.059 -5.754 1.00 88.38 104 ASP A N 1
ATOM 822 C CA . ASP A 1 104 ? -1.108 14.181 -5.720 1.00 88.38 104 ASP A CA 1
ATOM 823 C C . ASP A 1 104 ? -1.208 13.035 -6.742 1.00 88.38 104 ASP A C 1
ATOM 825 O O . ASP A 1 104 ? -0.218 12.667 -7.369 1.00 88.38 104 ASP A O 1
ATOM 829 N N . ASN A 1 105 ? -2.410 12.483 -6.938 1.00 88.94 105 ASN A N 1
ATOM 830 C CA . ASN A 1 105 ? -2.651 11.438 -7.933 1.00 88.94 105 ASN A CA 1
ATOM 831 C C . ASN A 1 105 ? -2.593 11.987 -9.370 1.00 88.94 105 ASN A C 1
ATOM 833 O O . ASN A 1 105 ? -2.051 11.330 -10.254 1.00 88.94 105 ASN A O 1
ATOM 837 N N . ILE A 1 106 ? -3.106 13.201 -9.605 1.00 89.44 106 ILE A N 1
ATOM 838 C CA . ILE A 1 106 ? -2.967 13.880 -10.901 1.00 89.44 106 ILE A CA 1
ATOM 839 C C . ILE A 1 106 ? -1.485 14.097 -11.220 1.00 89.44 106 ILE A C 1
ATOM 841 O O . ILE A 1 106 ? -1.050 13.666 -12.283 1.00 89.44 106 ILE A O 1
ATOM 845 N N . GLU A 1 107 ? -0.700 14.663 -10.298 1.00 88.69 107 GLU A N 1
ATOM 846 C CA . GLU A 1 107 ? 0.742 14.874 -10.497 1.00 88.69 107 GLU A CA 1
ATOM 847 C C . GLU A 1 107 ? 1.491 13.553 -10.744 1.00 88.69 107 GLU A C 1
ATOM 849 O O . GLU A 1 107 ? 2.343 13.470 -11.630 1.00 88.69 107 GLU A O 1
ATOM 854 N N . GLU A 1 108 ? 1.174 12.492 -9.991 1.00 90.81 108 GLU A N 1
ATOM 855 C CA . GLU A 1 108 ? 1.764 11.165 -10.201 1.00 90.81 108 GLU A CA 1
ATOM 856 C C . GLU A 1 108 ? 1.427 10.615 -11.596 1.00 90.81 108 GLU A C 1
ATOM 858 O O . GLU A 1 108 ? 2.306 10.095 -12.289 1.00 90.81 108 GLU A O 1
ATOM 863 N N . ASN A 1 109 ? 0.174 10.753 -12.032 1.00 91.31 109 ASN A N 1
ATOM 864 C CA . ASN A 1 109 ? -0.283 10.256 -13.323 1.00 91.31 109 ASN A CA 1
ATOM 865 C C . ASN A 1 109 ? 0.275 11.071 -14.500 1.00 91.31 109 ASN A C 1
ATOM 867 O O . ASN A 1 109 ? 0.661 10.490 -15.515 1.00 91.31 109 ASN A O 1
ATOM 871 N N . GLU A 1 110 ? 0.360 12.395 -14.374 1.00 92.62 110 GLU A N 1
ATOM 872 C CA . GLU A 1 110 ? 1.007 13.270 -15.359 1.00 92.62 110 GLU A CA 1
ATOM 873 C C . GLU A 1 110 ? 2.479 12.896 -15.521 1.00 92.62 110 GLU A C 1
ATOM 875 O O . GLU A 1 110 ? 2.936 12.645 -16.636 1.00 92.62 110 GLU A O 1
ATOM 880 N N . LYS A 1 111 ? 3.196 12.727 -14.405 1.00 93.88 111 LYS A N 1
ATOM 881 C CA . LYS A 1 111 ? 4.591 12.284 -14.410 1.00 93.88 111 LYS A CA 1
ATOM 882 C C . LYS A 1 111 ? 4.761 10.912 -15.056 1.00 93.88 111 LYS A C 1
ATOM 884 O O . LYS A 1 111 ? 5.675 10.716 -15.853 1.00 93.88 111 LYS A O 1
ATOM 889 N N . TYR A 1 112 ? 3.894 9.952 -14.735 1.00 94.31 112 TYR A N 1
ATOM 890 C CA . TYR A 1 112 ? 3.920 8.632 -15.366 1.00 94.31 112 TYR A CA 1
ATOM 891 C C . TYR A 1 112 ? 3.649 8.710 -16.872 1.00 94.31 112 TYR A C 1
ATOM 893 O O . TYR A 1 112 ? 4.304 8.026 -17.658 1.00 94.31 112 TYR A O 1
ATOM 901 N N . THR A 1 113 ? 2.718 9.570 -17.286 1.00 94.50 113 THR A N 1
ATOM 902 C CA . THR A 1 113 ? 2.386 9.803 -18.698 1.00 94.50 113 THR A CA 1
ATOM 903 C C . THR A 1 113 ? 3.570 10.407 -19.447 1.00 94.50 113 THR A C 1
ATOM 905 O O . THR A 1 113 ? 3.898 9.954 -20.545 1.00 94.50 113 THR A O 1
ATOM 908 N N . GLU A 1 114 ? 4.259 11.378 -18.848 1.00 94.88 114 GLU A N 1
ATOM 909 C CA . GLU A 1 114 ? 5.467 11.987 -19.408 1.00 94.88 114 GLU A CA 1
ATOM 910 C C . GLU A 1 114 ? 6.592 10.953 -19.559 1.00 94.88 114 GLU A C 1
ATOM 912 O O . GLU A 1 114 ? 7.178 10.830 -20.633 1.00 94.88 114 GLU A O 1
ATOM 917 N N . LEU A 1 115 ? 6.826 10.129 -18.533 1.00 95.25 115 LEU A N 1
ATOM 918 C CA . LEU A 1 115 ? 7.802 9.034 -18.578 1.00 95.25 115 LEU A CA 1
ATOM 919 C C . LEU A 1 115 ? 7.454 7.988 -19.642 1.00 95.25 115 LEU A C 1
ATOM 921 O O . LEU A 1 115 ? 8.332 7.535 -20.373 1.00 95.25 115 LEU A O 1
ATOM 925 N N . THR A 1 116 ? 6.176 7.632 -19.762 1.00 95.12 116 THR A N 1
ATOM 926 C CA . THR A 1 116 ? 5.684 6.691 -20.778 1.00 95.12 116 THR A CA 1
ATOM 927 C C . THR A 1 116 ? 5.879 7.251 -22.183 1.00 95.12 116 THR A C 1
ATOM 929 O O . THR A 1 116 ? 6.338 6.541 -23.075 1.00 95.12 116 THR A O 1
ATOM 932 N N . THR A 1 117 ? 5.591 8.539 -22.375 1.00 95.62 117 THR A N 1
ATOM 933 C CA . THR A 1 117 ? 5.788 9.237 -23.653 1.00 95.62 117 THR A CA 1
ATOM 934 C C . THR A 1 117 ? 7.270 9.301 -24.015 1.00 95.62 117 THR A C 1
ATOM 936 O O . THR A 1 117 ? 7.644 8.979 -25.141 1.00 95.62 117 THR A O 1
ATOM 939 N N . ALA A 1 118 ? 8.128 9.646 -23.051 1.00 94.56 118 ALA A N 1
ATOM 940 C CA . ALA A 1 118 ? 9.573 9.669 -23.237 1.00 94.56 118 ALA A CA 1
ATOM 941 C C . ALA A 1 118 ? 10.126 8.276 -23.574 1.00 94.56 118 ALA A C 1
ATOM 943 O O . ALA A 1 118 ? 10.962 8.154 -24.461 1.00 94.56 118 ALA A O 1
ATOM 944 N N . PHE A 1 119 ? 9.634 7.221 -22.919 1.00 96.06 119 PHE A N 1
ATOM 945 C CA . PHE A 1 119 ? 10.029 5.844 -23.215 1.00 96.06 119 PHE A CA 1
ATOM 946 C C . PHE A 1 119 ? 9.591 5.396 -24.611 1.00 96.06 119 PHE A C 1
ATOM 948 O O . PHE A 1 119 ? 10.383 4.796 -25.333 1.00 96.06 119 PHE A O 1
ATOM 955 N N . ALA A 1 120 ? 8.364 5.724 -25.022 1.00 94.12 120 ALA A N 1
ATOM 956 C CA . ALA A 1 120 ? 7.878 5.423 -26.366 1.00 94.12 120 ALA A CA 1
ATOM 957 C C . ALA A 1 120 ? 8.739 6.100 -27.448 1.00 94.12 120 ALA A C 1
ATOM 959 O O . ALA A 1 120 ? 9.035 5.485 -28.469 1.00 94.12 120 ALA A O 1
ATOM 960 N N . ALA A 1 121 ? 9.204 7.328 -27.195 1.00 94.56 121 ALA A N 1
ATOM 961 C CA . ALA A 1 121 ? 10.091 8.058 -28.099 1.00 94.56 121 ALA A CA 1
ATOM 962 C C . ALA A 1 121 ? 11.510 7.464 -28.209 1.00 94.56 121 ALA A C 1
ATOM 964 O O . ALA A 1 121 ? 12.222 7.788 -29.156 1.00 94.56 121 ALA A O 1
ATOM 965 N N . LEU A 1 122 ? 11.935 6.604 -27.272 1.00 91.69 122 LEU A N 1
ATOM 966 C CA . LEU A 1 122 ? 13.224 5.904 -27.358 1.00 91.69 122 LEU A CA 1
ATOM 967 C C . LEU A 1 122 ? 13.216 4.744 -28.362 1.00 91.69 122 LEU A C 1
ATOM 969 O O . LEU A 1 122 ? 14.289 4.219 -28.649 1.00 91.69 122 LEU A O 1
ATOM 973 N N . GLU A 1 123 ? 12.041 4.315 -28.842 1.00 90.62 123 GLU A N 1
ATOM 974 C CA . GLU A 1 123 ? 11.885 3.152 -29.731 1.00 90.62 123 GLU A CA 1
ATOM 975 C C . GLU A 1 123 ? 12.622 1.906 -29.197 1.00 90.62 123 GLU A C 1
ATOM 977 O O . GLU A 1 123 ? 13.307 1.180 -29.921 1.00 90.62 123 GLU A O 1
ATOM 982 N N . ALA A 1 124 ? 12.515 1.674 -27.883 1.00 91.50 124 ALA A N 1
ATOM 983 C CA . ALA A 1 124 ? 13.193 0.566 -27.226 1.00 91.50 124 ALA A CA 1
ATOM 984 C C . ALA A 1 124 ? 12.736 -0.794 -27.806 1.00 91.50 124 ALA A C 1
ATOM 986 O O . ALA A 1 124 ? 11.550 -0.974 -28.091 1.00 91.50 124 ALA A O 1
ATOM 987 N N . PRO A 1 125 ? 13.642 -1.782 -27.947 1.00 92.12 125 PRO A N 1
ATOM 988 C CA . PRO A 1 125 ? 13.279 -3.129 -28.385 1.00 92.12 125 PRO A CA 1
ATOM 989 C C . PRO A 1 125 ? 12.171 -3.763 -27.532 1.00 92.12 125 PRO A C 1
ATOM 991 O O . PRO A 1 125 ? 12.183 -3.603 -26.316 1.00 92.12 125 PRO A O 1
ATOM 994 N N . GLU A 1 126 ? 11.305 -4.587 -28.135 1.00 91.94 126 GLU A N 1
ATOM 995 C CA . GLU A 1 126 ? 10.117 -5.182 -27.478 1.00 91.94 126 GLU A CA 1
ATOM 996 C C . GLU A 1 126 ? 10.404 -5.932 -26.166 1.00 91.94 126 GLU A C 1
ATOM 998 O O . GLU A 1 126 ? 9.554 -6.015 -25.282 1.00 91.94 126 GLU A O 1
ATOM 1003 N N . TRP A 1 127 ? 11.610 -6.482 -26.012 1.00 93.12 127 TRP A N 1
ATOM 1004 C CA . TRP A 1 127 ? 12.006 -7.187 -24.794 1.00 93.12 127 TRP A CA 1
ATOM 1005 C C . TRP A 1 127 ? 12.326 -6.235 -23.629 1.00 93.12 127 TRP A C 1
ATOM 1007 O O . TRP A 1 127 ? 12.488 -6.701 -22.503 1.00 93.12 127 TRP A O 1
ATOM 1017 N N . ILE A 1 128 ? 12.467 -4.923 -23.855 1.00 93.81 128 ILE A N 1
ATOM 1018 C CA . ILE A 1 128 ? 12.625 -3.872 -22.838 1.00 93.81 128 ILE A CA 1
ATOM 1019 C C . ILE A 1 128 ? 11.271 -3.187 -22.628 1.00 93.81 128 ILE A C 1
ATOM 1021 O O . ILE A 1 128 ? 10.755 -2.534 -23.523 1.00 93.81 128 ILE A O 1
ATOM 1025 N N . SER A 1 129 ? 10.723 -3.296 -21.418 1.00 94.31 129 SER A N 1
ATOM 1026 C CA . SER A 1 129 ? 9.531 -2.554 -21.001 1.00 94.31 129 SER A CA 1
ATOM 1027 C C . SER A 1 129 ? 9.899 -1.365 -20.117 1.00 94.31 129 SER A C 1
ATOM 1029 O O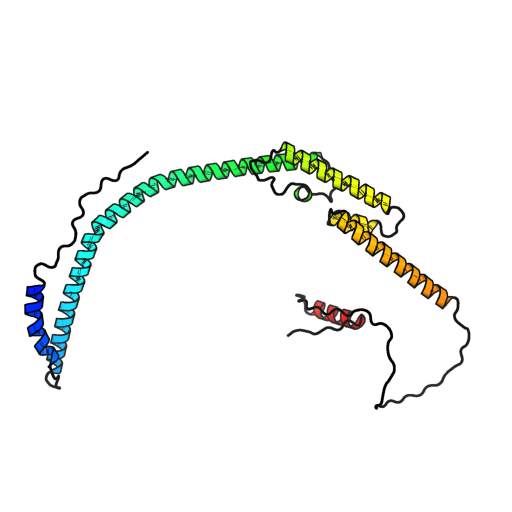 . SER A 1 129 ? 10.942 -1.383 -19.457 1.00 94.31 129 SER A O 1
ATOM 1031 N N . LEU A 1 130 ? 9.005 -0.373 -20.038 1.00 93.25 130 LEU A N 1
ATOM 1032 C CA . LEU A 1 130 ? 9.145 0.773 -19.137 1.00 93.25 130 LEU A CA 1
ATOM 1033 C C . LEU A 1 130 ? 9.423 0.321 -17.696 1.00 93.25 130 LEU A C 1
ATOM 1035 O O . LEU A 1 130 ? 10.381 0.786 -17.089 1.00 93.25 130 LEU A O 1
ATOM 1039 N N . ASP A 1 131 ? 8.664 -0.648 -17.180 1.00 91.56 131 ASP A N 1
ATOM 1040 C CA . ASP A 1 131 ? 8.824 -1.159 -15.810 1.00 91.56 131 ASP A CA 1
ATOM 1041 C C . ASP A 1 131 ? 10.208 -1.763 -15.534 1.00 91.56 131 ASP A C 1
ATOM 1043 O O . ASP A 1 131 ? 10.651 -1.813 -14.389 1.00 91.56 131 ASP A O 1
ATOM 1047 N N . THR A 1 132 ? 10.909 -2.220 -16.576 1.00 90.50 132 THR A N 1
ATOM 1048 C CA . THR A 1 132 ? 12.257 -2.787 -16.441 1.00 90.50 132 THR A CA 1
ATOM 1049 C C . THR A 1 132 ? 13.312 -1.708 -16.206 1.00 90.50 132 THR A C 1
ATOM 1051 O O . THR A 1 132 ? 14.300 -1.942 -15.510 1.00 90.50 132 THR A O 1
ATOM 1054 N N . VAL A 1 133 ? 13.147 -0.547 -16.841 1.00 93.62 133 VAL A N 1
ATOM 1055 C CA . VAL A 1 133 ? 14.157 0.524 -16.873 1.00 93.62 133 VAL A CA 1
ATOM 1056 C C . VAL A 1 133 ? 13.795 1.709 -15.984 1.00 93.62 133 VAL A C 1
ATOM 1058 O O . VAL A 1 133 ? 14.664 2.515 -15.653 1.00 93.62 133 VAL A O 1
ATOM 1061 N N . LEU A 1 134 ? 12.531 1.813 -15.578 1.00 94.12 134 LEU A N 1
ATOM 1062 C CA . LEU A 1 134 ? 12.039 2.878 -14.726 1.00 94.12 134 LEU A CA 1
ATOM 1063 C C . LEU A 1 134 ? 12.494 2.675 -13.278 1.00 94.12 134 LEU A C 1
ATOM 1065 O O . LEU A 1 134 ? 12.336 1.611 -12.681 1.00 94.12 134 LEU A O 1
ATOM 1069 N N . ASN A 1 135 ? 13.031 3.736 -12.679 1.00 92.75 135 ASN A N 1
ATOM 1070 C CA . ASN A 1 135 ? 13.461 3.719 -11.287 1.00 92.75 135 ASN A CA 1
ATOM 1071 C C . ASN A 1 135 ? 12.254 3.480 -10.352 1.00 92.75 135 ASN A C 1
ATOM 1073 O O . ASN A 1 135 ? 11.293 4.246 -10.413 1.00 92.75 135 ASN A O 1
ATOM 1077 N N . PRO A 1 136 ? 12.288 2.509 -9.417 1.00 91.50 136 PRO A N 1
ATOM 1078 C CA . PRO A 1 136 ? 11.156 2.205 -8.530 1.00 91.50 136 PRO A CA 1
ATOM 1079 C C . PRO A 1 136 ? 10.746 3.375 -7.622 1.00 91.50 136 PRO A C 1
ATOM 1081 O O . PRO A 1 136 ? 9.642 3.391 -7.084 1.00 91.50 136 PRO A O 1
ATOM 1084 N N . LYS A 1 137 ? 11.620 4.373 -7.450 1.00 91.19 137 LYS A N 1
ATOM 1085 C CA . LYS A 1 137 ? 11.362 5.595 -6.679 1.00 91.19 137 LYS A CA 1
ATOM 1086 C C . LYS A 1 137 ? 10.772 6.730 -7.521 1.00 91.19 137 LYS A C 1
ATOM 1088 O O . LYS A 1 137 ? 10.725 7.862 -7.043 1.00 91.19 137 LYS A O 1
ATOM 1093 N N . TRP A 1 138 ? 10.312 6.464 -8.746 1.00 92.69 138 TRP A N 1
ATOM 1094 C CA . TRP A 1 138 ? 9.753 7.486 -9.636 1.00 92.69 138 TRP A CA 1
ATOM 1095 C C . TRP A 1 138 ? 8.555 8.227 -9.022 1.00 92.69 138 TRP A C 1
ATOM 1097 O O . TRP A 1 138 ? 8.396 9.421 -9.268 1.00 92.69 138 TRP A O 1
ATOM 1107 N N . LYS A 1 139 ? 7.778 7.564 -8.153 1.00 89.75 139 LYS A N 1
ATOM 1108 C CA . LYS A 1 139 ? 6.649 8.159 -7.411 1.00 89.75 139 LYS A CA 1
ATOM 1109 C C . LYS A 1 139 ? 7.066 9.177 -6.343 1.00 89.75 139 LYS A C 1
ATOM 1111 O O . LYS A 1 139 ? 6.229 9.908 -5.825 1.00 89.75 139 LYS A O 1
ATOM 1116 N N . ASN A 1 140 ? 8.350 9.251 -5.986 1.00 89.75 140 ASN A N 1
ATOM 1117 C CA . ASN A 1 140 ? 8.812 10.223 -5.000 1.00 89.75 140 ASN A CA 1
ATOM 1118 C C . ASN A 1 140 ? 8.687 11.644 -5.562 1.00 89.75 140 ASN A C 1
ATOM 1120 O O . ASN A 1 140 ? 9.246 11.948 -6.619 1.00 89.75 140 ASN A O 1
ATOM 1124 N N . LYS A 1 141 ? 8.046 12.542 -4.802 1.00 81.19 141 LYS A N 1
ATOM 1125 C CA . LYS A 1 141 ? 7.889 13.962 -5.172 1.00 81.19 141 LYS A CA 1
ATOM 1126 C C . LYS A 1 141 ? 9.223 14.675 -5.426 1.00 81.19 141 LYS A C 1
ATOM 1128 O O . LYS A 1 141 ? 9.293 15.591 -6.231 1.00 81.19 141 LYS A O 1
ATOM 1133 N N . THR A 1 142 ? 10.302 14.244 -4.771 1.00 85.94 142 THR A N 1
ATOM 1134 C CA . THR A 1 142 ? 11.643 14.829 -4.941 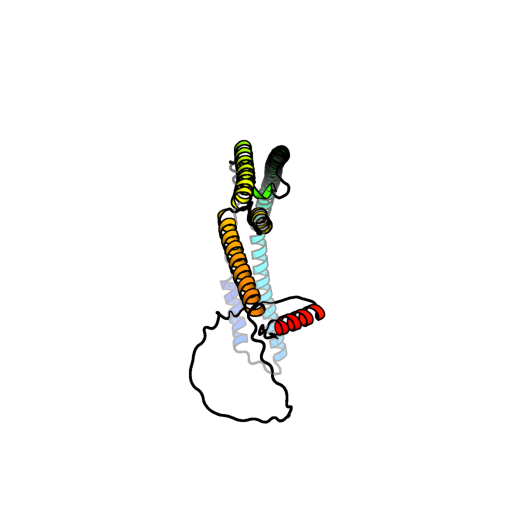1.00 85.94 142 THR A CA 1
ATOM 1135 C C . THR A 1 142 ? 12.374 14.358 -6.199 1.00 85.94 142 THR A C 1
ATOM 1137 O O . THR A 1 142 ? 13.360 14.982 -6.594 1.00 85.94 142 THR A O 1
ATOM 1140 N N . ALA A 1 143 ? 11.934 13.266 -6.831 1.00 88.38 143 ALA A N 1
ATOM 1141 C CA . ALA A 1 143 ? 12.565 12.753 -8.040 1.00 88.38 143 ALA A CA 1
ATOM 1142 C C . ALA A 1 143 ? 12.145 13.609 -9.242 1.00 88.38 143 ALA A C 1
ATOM 1144 O O . ALA A 1 143 ? 10.967 13.656 -9.585 1.00 88.38 143 ALA A O 1
ATOM 1145 N N . LYS A 1 144 ? 13.096 14.277 -9.895 1.00 92.56 144 LYS A N 1
ATOM 1146 C CA . LYS A 1 144 ? 12.821 15.112 -11.074 1.00 92.56 144 LYS A CA 1
ATOM 1147 C C . LYS A 1 144 ? 12.530 14.246 -12.300 1.00 92.56 144 LYS A C 1
ATOM 1149 O O . LYS A 1 144 ? 13.268 13.286 -12.528 1.00 92.56 144 LYS A O 1
ATOM 1154 N N . THR A 1 145 ? 11.523 14.603 -13.099 1.00 92.38 145 THR A N 1
ATOM 1155 C CA . THR A 1 145 ? 11.157 13.842 -14.307 1.00 92.38 145 THR A CA 1
ATOM 1156 C C . THR A 1 145 ? 12.323 13.737 -15.290 1.00 92.38 145 THR A C 1
ATOM 1158 O O . THR A 1 145 ? 12.660 12.629 -15.689 1.00 92.38 145 THR A O 1
ATOM 1161 N N . ASP A 1 146 ? 13.049 14.829 -15.551 1.00 93.06 146 ASP A N 1
ATOM 1162 C CA . ASP A 1 146 ? 14.233 14.818 -16.430 1.00 93.06 146 ASP A CA 1
ATOM 1163 C C . ASP A 1 146 ? 15.322 13.830 -15.984 1.00 93.06 146 ASP A C 1
ATOM 1165 O O . ASP A 1 146 ? 15.936 13.145 -16.803 1.00 93.06 146 ASP A O 1
ATOM 1169 N N . SER A 1 147 ? 15.559 13.729 -14.671 1.00 94.94 147 SER A N 1
ATOM 1170 C CA . SER A 1 147 ? 16.534 12.778 -14.117 1.00 94.94 147 SER A CA 1
ATOM 1171 C C . SER A 1 147 ? 16.089 11.344 -14.369 1.00 94.94 147 SER A C 1
ATOM 1173 O O . SER A 1 147 ? 16.889 10.517 -14.789 1.00 94.94 147 SER A O 1
ATOM 1175 N N . LEU A 1 148 ? 14.801 11.063 -14.158 1.00 95.19 148 LEU A N 1
ATOM 1176 C CA . LEU A 1 148 ? 14.217 9.744 -14.390 1.00 95.19 148 LEU A CA 1
ATOM 1177 C C . LEU A 1 148 ? 14.257 9.366 -15.875 1.00 95.19 148 LEU A C 1
ATOM 1179 O O . LEU A 1 148 ? 14.601 8.231 -16.191 1.00 95.19 148 LEU A O 1
ATOM 1183 N N . ILE A 1 149 ? 13.976 10.310 -16.780 1.00 94.94 149 ILE A N 1
ATOM 1184 C CA . ILE A 1 149 ? 14.094 10.108 -18.231 1.00 94.94 149 ILE A CA 1
ATOM 1185 C C . ILE A 1 149 ? 15.546 9.794 -18.605 1.00 94.94 149 ILE A C 1
ATOM 1187 O O . ILE A 1 149 ? 15.798 8.845 -19.349 1.00 94.94 149 ILE A O 1
ATOM 1191 N N . SER A 1 150 ? 16.510 10.547 -18.070 1.00 95.25 150 SER A N 1
ATOM 1192 C CA . SER A 1 150 ? 17.938 10.326 -18.324 1.00 95.25 150 SER A CA 1
ATOM 1193 C C . SER A 1 150 ? 18.412 8.960 -17.812 1.00 95.25 150 SER A C 1
ATOM 1195 O O . SER A 1 150 ? 19.041 8.205 -18.554 1.00 95.25 150 SER A O 1
ATOM 1197 N N . GLU A 1 151 ? 18.046 8.592 -16.580 1.00 95.56 151 GLU A N 1
ATOM 1198 C CA . GLU A 1 151 ? 18.348 7.283 -15.984 1.00 95.56 151 GLU A CA 1
ATOM 1199 C C . GLU A 1 151 ? 17.754 6.133 -16.806 1.00 95.56 151 GLU A C 1
ATOM 1201 O O . GLU A 1 151 ? 18.456 5.182 -17.153 1.00 95.56 151 GLU A O 1
ATOM 1206 N N . MET A 1 152 ? 16.475 6.242 -17.165 1.00 96.00 152 MET A N 1
ATOM 1207 C CA . MET A 1 152 ? 15.761 5.272 -17.992 1.00 96.00 152 MET A CA 1
ATOM 1208 C C . MET A 1 152 ? 16.411 5.110 -19.371 1.00 96.00 152 MET A C 1
ATOM 1210 O O . MET A 1 152 ? 16.601 3.988 -19.849 1.00 96.00 152 MET A O 1
ATOM 1214 N N . THR A 1 153 ? 16.788 6.222 -20.005 1.00 95.31 153 THR A N 1
ATOM 1215 C CA . THR A 1 153 ? 17.465 6.234 -21.309 1.00 95.31 153 THR A CA 1
ATOM 1216 C C . THR A 1 153 ? 18.829 5.559 -21.216 1.00 95.31 153 THR A C 1
ATOM 1218 O O . THR A 1 153 ? 19.151 4.688 -22.026 1.00 95.31 153 THR A O 1
ATOM 1221 N N . ALA A 1 154 ? 19.615 5.903 -20.194 1.00 96.06 154 ALA A N 1
ATOM 1222 C CA . ALA A 1 154 ? 20.917 5.298 -19.947 1.00 96.06 154 ALA A CA 1
ATOM 1223 C C . ALA A 1 154 ? 20.799 3.787 -19.709 1.00 96.06 154 ALA A C 1
ATOM 1225 O O . ALA A 1 154 ? 21.555 3.017 -20.300 1.00 96.06 154 ALA A O 1
ATOM 1226 N N . LYS A 1 155 ? 19.813 3.348 -18.915 1.00 95.44 155 LYS A N 1
ATOM 1227 C CA . LYS A 1 155 ? 19.571 1.925 -18.651 1.00 95.44 155 LYS A CA 1
ATOM 1228 C C . LYS A 1 155 ? 19.142 1.170 -19.907 1.00 95.44 155 LYS A C 1
ATOM 1230 O O . LYS A 1 155 ? 19.626 0.067 -20.150 1.00 95.44 155 LYS A O 1
ATOM 1235 N N . THR A 1 156 ? 18.272 1.763 -20.720 1.00 96.00 156 THR A N 1
ATOM 1236 C CA . THR A 1 156 ? 17.849 1.186 -22.006 1.00 96.00 156 THR A CA 1
ATOM 1237 C C . THR A 1 156 ? 19.053 0.987 -22.923 1.00 96.00 156 THR A C 1
ATOM 1239 O O . THR A 1 156 ? 19.262 -0.110 -23.438 1.00 96.00 156 THR A O 1
ATOM 1242 N N . LYS A 1 157 ? 19.899 2.013 -23.055 1.00 95.62 157 LYS A N 1
ATOM 1243 C CA . LYS A 1 157 ? 21.125 1.954 -23.854 1.00 95.62 157 LYS A CA 1
ATOM 1244 C C . LYS A 1 157 ? 22.107 0.896 -23.344 1.00 95.62 157 LYS A C 1
ATOM 1246 O O . LYS A 1 157 ? 22.595 0.101 -24.138 1.00 95.62 157 LYS A O 1
ATOM 1251 N N . GLU A 1 158 ? 22.346 0.834 -22.035 1.00 95.56 158 GLU A N 1
ATOM 1252 C CA . GLU A 1 158 ? 23.212 -0.177 -21.406 1.00 95.56 158 GLU A CA 1
ATOM 1253 C C . GLU A 1 158 ? 22.763 -1.608 -21.749 1.00 95.56 158 GLU A C 1
ATOM 1255 O O . GLU A 1 158 ? 23.584 -2.470 -22.069 1.00 95.56 158 GLU A O 1
ATOM 1260 N N . LEU A 1 159 ? 21.451 -1.859 -21.708 1.00 96.00 159 LEU A N 1
ATOM 1261 C CA . LEU A 1 159 ? 20.874 -3.158 -22.039 1.00 96.00 159 LEU A CA 1
ATOM 1262 C C . LEU A 1 159 ? 21.041 -3.505 -23.522 1.00 96.00 159 LEU A C 1
ATOM 1264 O O . LEU A 1 159 ? 21.393 -4.643 -23.833 1.00 96.00 159 LEU A O 1
ATOM 1268 N N . VAL A 1 160 ? 20.809 -2.550 -24.426 1.00 95.38 160 VAL A N 1
ATOM 1269 C CA . VAL A 1 160 ? 20.990 -2.751 -25.874 1.00 95.38 160 VAL A CA 1
ATOM 1270 C C . VAL A 1 160 ? 22.455 -3.030 -26.199 1.00 95.38 160 VAL A C 1
ATOM 1272 O O . VAL A 1 160 ? 22.765 -4.088 -26.745 1.00 95.38 160 VAL A O 1
ATOM 1275 N N . GLU A 1 161 ? 23.363 -2.144 -25.784 1.00 95.38 161 GLU A N 1
ATOM 1276 C CA . GLU A 1 161 ? 24.801 -2.273 -26.053 1.00 95.38 161 GLU A CA 1
ATOM 1277 C C . GLU A 1 161 ? 25.372 -3.574 -25.509 1.00 95.38 161 GLU A C 1
ATOM 1279 O O . GLU A 1 161 ? 26.297 -4.162 -26.067 1.00 95.38 161 GLU A O 1
ATOM 1284 N N . GLY A 1 162 ? 24.882 -4.023 -24.362 1.00 94.44 162 GLY A N 1
ATOM 1285 C CA . GLY A 1 162 ? 25.422 -5.233 -23.804 1.00 94.44 162 GLY A CA 1
ATOM 1286 C C . GLY A 1 162 ? 24.787 -6.511 -24.373 1.00 94.44 162 GLY A C 1
ATOM 1287 O O . GLY A 1 162 ? 25.491 -7.518 -24.455 1.00 94.44 162 GLY A O 1
ATOM 1288 N N . LEU A 1 163 ? 23.555 -6.477 -24.902 1.00 95.62 163 LEU A N 1
ATOM 1289 C CA . LEU A 1 163 ? 23.074 -7.554 -25.780 1.00 95.62 163 LEU A CA 1
ATOM 1290 C C . LEU A 1 163 ? 23.944 -7.653 -27.043 1.00 95.62 163 LEU A C 1
ATOM 1292 O O . LEU A 1 163 ? 24.292 -8.765 -27.445 1.00 95.62 163 LEU A O 1
ATOM 1296 N N . GLU A 1 164 ? 24.343 -6.524 -27.636 1.00 95.44 164 GLU A N 1
ATOM 1297 C CA . GLU A 1 164 ? 25.289 -6.498 -28.763 1.00 95.44 164 GLU A CA 1
ATOM 1298 C C . GLU A 1 164 ? 26.630 -7.132 -28.372 1.00 95.44 164 GLU A C 1
ATOM 1300 O O . GLU A 1 164 ? 27.081 -8.062 -29.036 1.00 95.44 164 GLU A O 1
ATOM 1305 N N . LYS A 1 165 ? 27.212 -6.746 -27.226 1.00 95.69 165 LYS A N 1
ATOM 1306 C CA . LYS A 1 165 ? 28.461 -7.347 -26.713 1.00 95.69 165 LYS A CA 1
ATOM 1307 C C . LYS A 1 165 ? 28.355 -8.857 -26.510 1.00 95.69 165 LYS A C 1
ATOM 1309 O O . LYS A 1 165 ? 29.285 -9.582 -26.852 1.00 95.69 165 LYS A O 1
ATOM 1314 N N . ILE A 1 166 ? 27.252 -9.343 -25.938 1.00 95.06 166 ILE A N 1
ATOM 1315 C CA . ILE A 1 166 ? 27.001 -10.784 -25.775 1.00 95.06 166 ILE A CA 1
ATOM 1316 C C . ILE A 1 166 ? 26.907 -11.453 -27.146 1.00 95.06 166 ILE A C 1
ATOM 1318 O O . ILE A 1 166 ? 27.494 -12.512 -27.360 1.00 95.06 166 ILE A O 1
ATOM 1322 N N . THR A 1 167 ? 26.203 -10.821 -28.079 1.00 95.25 167 THR A N 1
ATOM 1323 C CA . THR A 1 167 ? 26.036 -11.345 -29.432 1.00 95.25 167 THR A CA 1
ATOM 1324 C C . THR A 1 167 ? 27.375 -11.469 -30.151 1.00 95.25 167 THR A C 1
ATOM 1326 O O . THR A 1 167 ? 27.651 -12.513 -30.735 1.00 95.25 167 THR A O 1
ATOM 1329 N N . ASP A 1 168 ? 28.242 -10.462 -30.043 1.00 95.75 168 ASP A N 1
ATOM 1330 C CA . ASP A 1 168 ? 29.581 -10.483 -30.632 1.00 95.75 168 ASP A CA 1
ATOM 1331 C C . ASP A 1 168 ? 30.503 -11.506 -29.957 1.00 95.75 168 ASP A C 1
ATOM 1333 O O . ASP A 1 168 ? 31.210 -12.248 -30.641 1.00 95.75 168 ASP A O 1
ATOM 1337 N N . MET A 1 169 ? 30.467 -11.598 -28.625 1.00 94.56 169 MET A N 1
ATOM 1338 C CA . MET A 1 169 ? 31.313 -12.509 -27.846 1.00 94.56 169 MET A CA 1
ATOM 1339 C C . MET A 1 169 ? 31.042 -13.984 -28.161 1.00 94.56 169 MET A C 1
ATOM 1341 O O . MET A 1 169 ? 31.973 -14.785 -28.186 1.00 94.56 169 MET A O 1
ATOM 1345 N N . TYR A 1 170 ? 29.782 -14.339 -28.419 1.00 93.25 170 TYR A N 1
ATOM 1346 C CA . TYR A 1 170 ? 29.353 -15.715 -28.685 1.00 93.25 170 TYR A CA 1
ATOM 1347 C C . TYR A 1 170 ? 28.938 -15.937 -30.147 1.00 93.25 170 TYR A C 1
ATOM 1349 O O . TYR A 1 170 ? 28.300 -16.937 -30.457 1.00 93.25 170 TYR A O 1
ATOM 1357 N N . LYS A 1 171 ? 29.310 -15.038 -31.068 1.00 94.12 171 LYS A N 1
ATOM 1358 C CA . LYS A 1 171 ? 28.857 -15.047 -32.472 1.00 94.12 171 LYS A CA 1
ATOM 1359 C C . LYS A 1 171 ? 29.115 -16.362 -33.216 1.00 94.12 171 LYS A C 1
ATOM 1361 O O . LYS A 1 171 ? 28.327 -16.744 -34.076 1.00 94.12 171 LYS A O 1
ATOM 1366 N N . ALA A 1 172 ? 30.228 -17.027 -32.910 1.00 92.75 172 ALA A N 1
ATOM 1367 C CA . ALA A 1 172 ? 30.626 -18.294 -33.527 1.00 92.75 172 ALA A CA 1
ATOM 1368 C C . ALA A 1 172 ? 30.162 -19.533 -32.737 1.00 92.75 172 ALA A C 1
ATOM 1370 O O . ALA A 1 172 ? 30.425 -20.659 -33.154 1.00 92.75 172 ALA A O 1
ATOM 1371 N N . GLU A 1 173 ? 29.494 -19.339 -31.599 1.00 93.31 173 GLU A N 1
ATOM 1372 C CA . GLU A 1 173 ? 29.131 -20.417 -30.688 1.00 93.31 173 GLU A CA 1
ATOM 1373 C C . GLU A 1 173 ? 27.706 -20.930 -30.967 1.00 93.31 173 GLU A C 1
ATOM 1375 O O . GLU A 1 173 ? 26.777 -20.142 -31.165 1.00 93.31 173 GLU A O 1
ATOM 1380 N N . PRO A 1 174 ? 27.472 -22.253 -30.922 1.00 91.88 174 PRO A N 1
ATOM 1381 C CA . PRO A 1 174 ? 26.177 -22.852 -31.265 1.00 91.88 174 PRO A CA 1
ATOM 1382 C C . PRO A 1 174 ? 25.077 -22.563 -30.234 1.00 91.88 174 PRO A C 1
ATOM 1384 O O . PRO A 1 174 ? 23.895 -22.746 -30.513 1.00 91.88 174 PRO A O 1
ATOM 1387 N N . TYR A 1 175 ? 25.456 -22.105 -29.042 1.00 93.25 175 TYR A N 1
ATOM 1388 C CA . TYR A 1 175 ? 24.558 -21.757 -27.942 1.00 93.25 175 TYR A CA 1
ATOM 1389 C C . TYR A 1 175 ? 24.275 -20.245 -27.845 1.00 93.25 175 TYR A C 1
ATOM 1391 O O . TYR A 1 175 ? 23.717 -19.781 -26.854 1.00 93.25 175 TYR A O 1
ATOM 1399 N N . LEU A 1 176 ? 24.624 -19.451 -28.863 1.00 94.88 176 LEU A N 1
ATOM 1400 C CA . LEU A 1 176 ? 24.371 -18.005 -28.888 1.00 94.88 176 LEU A CA 1
ATOM 1401 C C . LEU A 1 176 ? 22.901 -17.641 -28.613 1.00 94.88 176 LEU A C 1
ATOM 1403 O O . LEU A 1 176 ? 22.611 -16.720 -27.846 1.00 94.88 176 LEU A O 1
ATOM 1407 N N . LEU A 1 177 ? 21.963 -18.366 -29.229 1.00 94.88 177 LEU A N 1
ATOM 1408 C CA . LEU A 1 177 ? 20.535 -18.074 -29.095 1.00 94.88 177 LEU A CA 1
ATOM 1409 C C . LEU A 1 177 ? 20.054 -18.241 -27.648 1.00 94.88 177 LEU A C 1
ATOM 1411 O O . LEU A 1 177 ? 19.326 -17.391 -27.147 1.00 94.88 177 LEU A O 1
ATOM 1415 N N . SER A 1 178 ? 20.490 -19.295 -26.952 1.00 95.00 178 SER A N 1
ATOM 1416 C CA . SER A 1 178 ? 20.081 -19.508 -25.562 1.00 95.00 178 SER A CA 1
ATOM 1417 C C . SER A 1 178 ? 20.667 -18.443 -24.638 1.00 95.00 178 SER A C 1
ATOM 1419 O O . SER A 1 178 ? 19.971 -17.945 -23.757 1.00 95.00 178 SER A O 1
ATOM 1421 N N . VAL A 1 179 ? 21.923 -18.042 -24.856 1.00 96.12 179 VAL A N 1
ATOM 1422 C CA . VAL A 1 179 ? 22.585 -17.003 -24.054 1.00 96.12 179 VAL A CA 1
ATOM 1423 C C . VAL A 1 179 ? 21.944 -15.630 -24.267 1.00 96.12 179 VAL A C 1
ATOM 1425 O O . VAL A 1 179 ? 21.707 -14.908 -23.298 1.00 96.12 179 VAL A O 1
ATOM 1428 N N . THR A 1 180 ? 21.625 -15.269 -25.511 1.00 95.75 180 THR A N 1
ATOM 1429 C CA . THR A 1 180 ? 20.958 -13.992 -25.814 1.00 95.75 180 THR A CA 1
ATOM 1430 C C . THR A 1 180 ? 19.533 -13.952 -25.266 1.00 95.75 180 THR A C 1
ATOM 1432 O O . THR A 1 180 ? 19.135 -12.933 -24.707 1.00 95.75 180 THR A O 1
ATOM 1435 N N . GLU A 1 181 ? 18.782 -15.053 -25.336 1.00 96.06 181 GLU A N 1
ATOM 1436 C CA . GLU A 1 181 ? 17.440 -15.146 -24.751 1.00 96.06 181 GLU A CA 1
ATOM 1437 C C . GLU A 1 181 ? 17.471 -15.052 -23.219 1.00 96.06 181 GLU A C 1
ATOM 1439 O O . GLU A 1 181 ? 16.701 -14.303 -22.617 1.00 96.06 181 GLU A O 1
ATOM 1444 N N . PHE A 1 182 ? 18.432 -15.728 -22.583 1.00 96.38 182 PHE A N 1
ATOM 1445 C CA . PHE A 1 182 ? 18.646 -15.630 -21.141 1.00 96.38 182 PHE A CA 1
ATOM 1446 C C . PHE A 1 182 ? 18.945 -14.186 -20.711 1.00 96.38 182 PHE A C 1
ATOM 1448 O O . PHE A 1 182 ? 18.390 -13.702 -19.721 1.00 96.38 182 PHE A O 1
ATOM 1455 N N . PHE A 1 183 ? 19.771 -13.463 -21.475 1.00 96.75 183 PHE A N 1
ATOM 1456 C CA . PHE A 1 183 ? 20.035 -12.051 -21.207 1.00 96.75 183 PHE A CA 1
ATOM 1457 C C . PHE A 1 183 ? 18.779 -11.191 -21.341 1.00 96.75 183 PHE A C 1
ATOM 1459 O O . PHE A 1 183 ? 18.514 -10.358 -20.472 1.00 96.75 183 PHE A O 1
ATOM 1466 N N . LYS A 1 184 ? 17.977 -11.400 -22.393 1.00 95.31 184 LYS A N 1
ATOM 1467 C CA . LYS A 1 184 ? 16.730 -10.651 -22.593 1.00 95.31 184 LYS A CA 1
ATOM 1468 C C . LYS A 1 184 ? 15.761 -10.837 -21.427 1.00 95.31 184 LYS A C 1
ATOM 1470 O O . LYS A 1 184 ? 15.132 -9.864 -21.023 1.00 95.31 184 LYS A O 1
ATOM 1475 N N . GLN A 1 185 ? 15.681 -12.041 -20.862 1.00 94.56 185 GLN A N 1
ATOM 1476 C CA . GLN A 1 185 ? 14.813 -12.341 -19.721 1.00 94.56 185 GLN A CA 1
ATOM 1477 C C . GLN A 1 185 ? 15.336 -11.763 -18.405 1.00 94.56 185 GLN A C 1
ATOM 1479 O O . GLN A 1 185 ? 14.567 -11.213 -17.619 1.00 94.56 185 GLN A O 1
ATOM 1484 N N . HIS A 1 186 ? 16.638 -11.889 -18.145 1.00 93.81 186 HIS A N 1
ATOM 1485 C CA . HIS A 1 186 ? 17.199 -11.567 -16.833 1.00 93.81 186 HIS A CA 1
ATOM 1486 C C . HIS A 1 186 ? 17.826 -10.182 -16.722 1.00 93.81 186 HIS A C 1
ATOM 1488 O O . HIS A 1 186 ? 18.036 -9.729 -15.597 1.00 93.81 186 HIS A O 1
ATOM 1494 N N . LYS A 1 187 ? 18.112 -9.511 -17.847 1.00 93.12 187 LYS A N 1
ATOM 1495 C CA . LYS A 1 187 ? 18.631 -8.131 -17.901 1.00 93.12 187 LYS A CA 1
ATOM 1496 C C . LYS A 1 187 ? 19.925 -7.941 -17.099 1.00 93.12 187 LYS A C 1
ATOM 1498 O O . LYS A 1 187 ? 20.211 -6.849 -16.615 1.00 93.12 187 LYS A O 1
ATOM 1503 N N . ASP A 1 188 ? 20.686 -9.018 -16.920 1.00 93.88 188 ASP A N 1
ATOM 1504 C CA . ASP A 1 188 ? 21.797 -9.104 -15.974 1.00 93.88 188 ASP A CA 1
ATOM 1505 C C . ASP A 1 188 ? 23.000 -9.775 -16.644 1.00 93.88 188 ASP A C 1
ATOM 1507 O O . ASP A 1 188 ? 22.973 -10.963 -16.989 1.00 93.88 188 ASP A O 1
ATOM 1511 N N . PHE A 1 189 ? 24.070 -8.998 -16.821 1.00 92.06 189 PHE A N 1
ATOM 1512 C CA . PHE A 1 189 ? 25.320 -9.459 -17.425 1.00 92.06 189 PHE A CA 1
ATOM 1513 C C . PHE A 1 189 ? 25.988 -10.569 -16.630 1.00 92.06 189 PHE A C 1
ATOM 1515 O O . PHE A 1 189 ? 26.445 -11.549 -17.215 1.00 92.06 189 PHE A O 1
ATOM 1522 N N . SER A 1 190 ? 26.032 -10.438 -15.307 1.00 93.94 190 SER A N 1
ATOM 1523 C CA . SER A 1 190 ? 26.717 -11.383 -14.430 1.00 93.94 190 SER A CA 1
ATOM 1524 C C . SER A 1 190 ? 26.040 -12.746 -14.482 1.00 93.94 190 SER A C 1
ATOM 1526 O O . SER A 1 190 ? 26.704 -13.766 -14.672 1.00 93.94 190 SER A O 1
ATOM 1528 N N . LYS A 1 191 ? 24.705 -12.776 -14.393 1.00 94.81 191 LYS A N 1
ATOM 1529 C CA . LYS A 1 191 ? 23.940 -14.026 -14.522 1.00 94.81 191 LYS A CA 1
ATOM 1530 C C . LYS A 1 191 ? 24.098 -14.639 -15.907 1.00 94.81 191 LYS A C 1
ATOM 1532 O O . LYS A 1 191 ? 24.263 -15.850 -16.021 1.00 94.81 191 LYS A O 1
ATOM 1537 N N . THR A 1 192 ? 24.090 -13.808 -16.945 1.00 96.25 192 THR A N 1
ATOM 1538 C CA . THR A 1 192 ? 24.248 -14.274 -18.327 1.00 96.25 192 THR A CA 1
ATOM 1539 C C . THR A 1 192 ? 25.631 -14.866 -18.571 1.00 96.25 192 THR A C 1
ATOM 1541 O O . THR A 1 192 ? 25.737 -15.911 -19.204 1.00 96.25 192 THR A O 1
ATOM 1544 N N . ALA A 1 193 ? 26.690 -14.264 -18.029 1.00 94.25 193 ALA A N 1
ATOM 1545 C CA . ALA A 1 193 ? 28.044 -14.796 -18.140 1.00 94.25 193 ALA A CA 1
ATOM 1546 C C . ALA A 1 193 ? 28.159 -16.181 -17.482 1.00 94.25 193 ALA A C 1
ATOM 1548 O O . ALA A 1 193 ? 28.715 -17.107 -18.071 1.00 94.25 193 ALA A O 1
ATOM 1549 N N . VAL A 1 194 ? 27.566 -16.356 -16.295 1.00 96.69 194 VAL A N 1
ATOM 1550 C CA . VAL A 1 194 ? 27.503 -17.662 -15.620 1.00 96.69 194 VAL A CA 1
ATOM 1551 C C . VAL A 1 194 ? 26.736 -18.681 -16.467 1.00 96.69 194 VAL A C 1
ATOM 1553 O O . VAL A 1 194 ? 27.204 -19.806 -16.645 1.00 96.69 194 VAL A O 1
ATOM 1556 N N . TYR A 1 195 ? 25.590 -18.292 -17.027 1.00 97.19 195 TYR A N 1
ATOM 1557 C CA . TYR A 1 195 ? 24.797 -19.157 -17.898 1.00 97.19 195 TYR A CA 1
ATOM 1558 C C . TYR A 1 195 ? 25.555 -19.557 -19.175 1.00 97.19 195 TYR A C 1
ATOM 1560 O O . TYR A 1 195 ? 25.553 -20.725 -19.562 1.00 97.19 195 TYR A O 1
ATOM 1568 N N . ALA A 1 196 ? 26.289 -18.630 -19.790 1.00 95.69 196 ALA A N 1
ATOM 1569 C CA . ALA A 1 196 ? 27.103 -18.914 -20.966 1.00 95.69 196 ALA A CA 1
ATOM 1570 C C . ALA A 1 196 ? 28.217 -19.937 -20.680 1.00 95.69 196 ALA A C 1
ATOM 1572 O O . ALA A 1 196 ? 28.427 -20.850 -21.478 1.00 95.69 196 ALA A O 1
ATOM 1573 N N . ILE A 1 197 ? 28.873 -19.861 -19.514 1.00 95.38 197 ILE A N 1
ATOM 1574 C CA . ILE A 1 197 ? 29.870 -20.859 -19.078 1.00 95.38 197 ILE A CA 1
ATOM 1575 C C . ILE A 1 197 ? 29.227 -22.246 -18.922 1.00 95.38 197 ILE A C 1
ATOM 1577 O O . ILE A 1 197 ? 29.821 -23.261 -19.305 1.00 95.38 197 ILE A O 1
ATOM 1581 N N . GLN A 1 198 ? 28.005 -22.309 -18.385 1.00 95.75 198 GLN A N 1
ATOM 1582 C CA . GLN A 1 198 ? 27.261 -23.566 -18.262 1.00 95.75 198 GLN A CA 1
ATOM 1583 C C . GLN A 1 198 ? 26.955 -24.167 -19.639 1.00 95.75 198 GLN A C 1
ATOM 1585 O O . GLN A 1 198 ? 27.202 -25.356 -19.845 1.00 95.75 198 GLN A O 1
ATOM 1590 N N . MET A 1 199 ? 26.492 -23.352 -20.592 1.00 95.62 199 MET A N 1
ATOM 1591 C CA . MET A 1 199 ? 26.228 -23.790 -21.969 1.00 95.62 199 MET A CA 1
ATOM 1592 C C . MET A 1 199 ? 27.499 -24.268 -22.671 1.00 95.62 199 MET A C 1
ATOM 1594 O O . MET A 1 199 ? 27.504 -25.344 -23.267 1.00 95.62 199 MET A O 1
ATOM 1598 N N . GLN A 1 200 ? 28.602 -23.533 -22.525 1.00 94.88 200 GLN A N 1
ATOM 1599 C CA . GLN A 1 200 ? 29.895 -23.924 -23.080 1.00 94.88 200 GLN A CA 1
ATOM 1600 C C . GLN A 1 200 ? 30.369 -25.276 -22.525 1.00 94.88 200 GLN A C 1
ATOM 1602 O O . GLN A 1 200 ? 30.852 -26.128 -23.271 1.00 94.88 200 GLN A O 1
ATOM 1607 N N . THR A 1 201 ? 30.226 -25.490 -21.215 1.00 94.38 201 THR A N 1
ATOM 1608 C CA . THR A 1 201 ? 30.627 -26.742 -20.555 1.00 94.38 201 THR A CA 1
ATOM 1609 C C . THR A 1 201 ? 29.757 -27.913 -21.008 1.00 94.38 201 THR A C 1
ATOM 1611 O O . THR A 1 201 ? 30.278 -28.989 -21.303 1.00 94.38 201 THR A O 1
ATOM 1614 N N . ALA A 1 202 ? 28.441 -27.707 -21.108 1.00 94.06 202 ALA A N 1
ATOM 1615 C CA . ALA A 1 202 ? 27.507 -28.717 -21.595 1.00 94.06 202 ALA A CA 1
ATOM 1616 C C . ALA A 1 202 ? 27.810 -29.113 -23.047 1.00 94.06 202 ALA A C 1
ATOM 1618 O O . ALA A 1 202 ? 27.899 -30.302 -23.348 1.00 94.06 202 ALA A O 1
ATOM 1619 N N . TYR A 1 203 ? 28.063 -28.128 -23.914 1.00 93.44 203 TYR A N 1
ATOM 1620 C CA . TYR A 1 203 ? 28.399 -28.367 -25.315 1.00 93.44 203 TYR A CA 1
ATOM 1621 C C . TYR A 1 203 ? 29.713 -29.144 -25.476 1.00 93.44 203 TYR A C 1
ATOM 1623 O O . TYR A 1 203 ? 29.764 -30.118 -26.225 1.00 93.44 203 TYR A O 1
ATOM 1631 N N . LYS A 1 204 ? 30.767 -28.785 -24.727 1.00 93.44 204 LYS A N 1
ATOM 1632 C CA . LYS A 1 204 ? 32.041 -29.531 -24.732 1.00 93.44 204 LYS A CA 1
ATOM 1633 C C . LYS A 1 204 ? 31.849 -30.989 -24.316 1.00 93.44 204 LYS A C 1
ATOM 1635 O O . LYS A 1 204 ? 32.304 -31.889 -25.015 1.00 93.44 204 LYS A O 1
ATOM 1640 N N . LYS A 1 205 ? 31.105 -31.224 -23.233 1.00 94.06 205 LYS A N 1
ATOM 1641 C CA . LYS A 1 205 ? 30.803 -32.575 -22.744 1.00 94.06 205 LYS A CA 1
ATOM 1642 C C . LYS A 1 205 ? 30.013 -33.400 -23.764 1.00 94.06 205 LYS A C 1
ATOM 1644 O O . LYS A 1 205 ? 30.259 -34.594 -23.913 1.00 94.06 205 LYS A O 1
ATOM 1649 N N . GLU A 1 206 ? 29.067 -32.781 -24.467 1.00 90.88 206 GLU A N 1
ATOM 1650 C CA . GLU A 1 206 ? 28.299 -33.445 -25.522 1.00 90.88 206 GLU A CA 1
ATOM 1651 C C . GLU A 1 206 ? 29.186 -33.832 -26.714 1.00 90.88 206 GLU A C 1
ATOM 1653 O O . GLU A 1 206 ? 29.066 -34.943 -27.232 1.00 90.88 206 GLU A O 1
ATOM 1658 N N . GLN A 1 207 ? 30.110 -32.958 -27.118 1.00 90.38 207 GLN A N 1
ATOM 1659 C CA . GLN A 1 207 ? 31.055 -33.240 -28.201 1.00 90.38 207 GLN A CA 1
ATOM 1660 C C . GLN A 1 207 ? 32.029 -34.366 -27.841 1.00 90.38 207 GLN A C 1
ATOM 1662 O O . GLN A 1 207 ? 32.258 -35.261 -28.652 1.00 90.38 207 GLN A O 1
ATOM 1667 N N . GLU A 1 208 ? 32.551 -34.373 -26.614 1.00 92.06 208 GLU A N 1
ATOM 1668 C CA . GLU A 1 208 ? 33.393 -35.461 -26.107 1.00 92.06 208 GLU A CA 1
ATOM 1669 C C . GLU A 1 208 ? 32.633 -36.794 -26.086 1.00 92.06 208 GLU A C 1
ATOM 1671 O O . GLU A 1 208 ? 33.136 -37.798 -26.590 1.00 92.06 208 GLU A O 1
ATOM 1676 N N . ALA A 1 209 ? 31.389 -36.798 -25.595 1.00 90.56 209 ALA A N 1
ATOM 1677 C CA . ALA A 1 209 ? 30.549 -37.993 -25.580 1.00 90.56 209 ALA A CA 1
ATOM 1678 C C . ALA A 1 209 ? 30.269 -38.524 -26.997 1.00 90.56 209 ALA A C 1
ATOM 1680 O O . ALA A 1 209 ? 30.391 -39.727 -27.239 1.00 90.56 209 ALA A O 1
ATOM 1681 N N . LYS A 1 210 ? 29.953 -37.641 -27.956 1.00 89.00 210 LYS A N 1
ATOM 1682 C CA . LYS A 1 210 ? 29.760 -38.013 -29.369 1.00 89.00 210 LYS A CA 1
ATOM 1683 C C . LYS A 1 210 ? 31.040 -38.577 -29.989 1.00 89.00 210 LYS A C 1
ATOM 1685 O O . LYS A 1 210 ? 30.977 -39.598 -30.670 1.00 89.00 210 LYS A O 1
ATOM 1690 N N . ALA A 1 211 ? 32.197 -37.979 -29.704 1.00 86.12 211 ALA A N 1
ATOM 1691 C CA . ALA A 1 211 ? 33.488 -38.472 -30.178 1.00 86.12 211 ALA A CA 1
ATOM 1692 C C . ALA A 1 211 ? 33.835 -39.857 -29.598 1.00 86.12 211 ALA A C 1
ATOM 1694 O O . ALA A 1 211 ? 34.322 -40.723 -30.325 1.00 86.12 211 ALA A O 1
ATOM 1695 N N . THR A 1 212 ? 33.543 -40.113 -28.315 1.00 82.44 212 THR A N 1
ATOM 1696 C CA . THR A 1 212 ? 33.741 -41.435 -27.691 1.00 82.44 212 THR A CA 1
ATOM 1697 C C . THR A 1 212 ? 32.840 -42.505 -28.315 1.00 82.44 212 THR A C 1
ATOM 1699 O O . THR A 1 212 ? 33.308 -43.602 -28.625 1.00 82.44 212 THR A O 1
ATOM 1702 N N . VAL A 1 213 ? 31.562 -42.197 -28.555 1.00 78.75 213 VAL A N 1
ATOM 1703 C CA . VAL A 1 213 ? 30.622 -43.131 -29.201 1.00 78.75 213 VAL A CA 1
ATOM 1704 C C . VAL A 1 213 ? 31.026 -43.411 -30.654 1.00 78.75 213 VAL A C 1
ATOM 1706 O O . VAL A 1 213 ? 31.003 -44.555 -31.094 1.00 78.75 213 VAL A O 1
ATOM 1709 N N . GLN A 1 214 ? 31.478 -42.403 -31.402 1.00 71.56 214 GLN A N 1
ATOM 1710 C CA . GLN A 1 214 ? 31.920 -42.601 -32.784 1.00 71.56 214 GLN A CA 1
ATOM 1711 C C . GLN A 1 214 ? 33.208 -43.437 -32.878 1.00 71.56 214 GLN A C 1
ATOM 1713 O O . GLN A 1 214 ? 33.316 -44.308 -33.738 1.00 71.56 214 GLN A O 1
ATOM 1718 N N . ASN A 1 215 ? 34.163 -43.238 -31.965 1.00 69.81 215 ASN A N 1
ATOM 1719 C CA . ASN A 1 215 ? 35.412 -44.007 -31.946 1.00 69.81 215 ASN A CA 1
ATOM 1720 C C . ASN A 1 215 ? 35.198 -45.476 -31.516 1.00 69.81 215 ASN A C 1
ATOM 1722 O O . ASN A 1 215 ? 35.852 -46.382 -32.031 1.00 69.81 215 ASN A O 1
ATOM 1726 N N . THR A 1 216 ? 34.233 -45.735 -30.626 1.00 66.44 216 THR A N 1
ATOM 1727 C CA . THR A 1 216 ? 33.851 -47.102 -30.218 1.00 66.44 216 THR A CA 1
ATOM 1728 C C . THR A 1 216 ? 33.058 -47.854 -31.291 1.00 66.44 216 THR A C 1
ATOM 1730 O O . THR A 1 216 ? 33.199 -49.069 -31.398 1.00 66.44 216 THR A O 1
ATOM 1733 N N . LEU A 1 217 ? 32.293 -47.158 -32.140 1.00 60.44 217 LEU A N 1
ATOM 1734 C CA . LEU A 1 217 ? 31.613 -47.757 -33.297 1.00 60.44 217 LEU A CA 1
ATOM 1735 C C . LEU A 1 217 ? 32.564 -48.047 -34.476 1.00 60.44 217 LEU A C 1
ATOM 1737 O O . LEU A 1 217 ? 32.318 -48.982 -35.233 1.00 60.44 217 LEU A O 1
ATOM 1741 N N . GLN A 1 218 ? 33.655 -47.284 -34.630 1.00 53.44 218 GLN A N 1
ATOM 1742 C CA . GLN A 1 218 ? 34.637 -47.471 -35.711 1.00 53.44 218 GLN A CA 1
ATOM 1743 C C . GLN A 1 218 ? 35.707 -48.543 -35.397 1.00 53.44 218 GLN A C 1
ATOM 1745 O O . GLN A 1 218 ? 36.343 -49.047 -36.318 1.00 53.44 218 GLN A O 1
ATOM 1750 N N . ASN A 1 219 ? 35.892 -48.913 -34.121 1.00 55.69 219 ASN A N 1
ATOM 1751 C CA . ASN A 1 219 ? 36.873 -49.907 -33.652 1.00 55.69 219 ASN A CA 1
ATOM 1752 C C . ASN A 1 219 ? 36.218 -51.145 -33.001 1.00 55.69 219 ASN A C 1
ATOM 1754 O O . ASN A 1 219 ? 36.746 -51.692 -32.033 1.00 55.69 219 ASN A O 1
ATOM 1758 N N . ALA A 1 220 ? 35.059 -51.589 -33.496 1.00 42.72 220 ALA A N 1
ATOM 1759 C CA . ALA A 1 220 ? 34.433 -52.824 -33.023 1.00 42.72 220 ALA A CA 1
ATOM 1760 C C . ALA A 1 220 ? 35.202 -54.064 -33.545 1.00 42.72 220 ALA A C 1
ATOM 1762 O O . ALA A 1 220 ? 35.316 -54.224 -34.764 1.00 42.72 220 ALA A O 1
ATOM 1763 N N . PRO A 1 221 ? 35.710 -54.961 -32.674 1.00 45.44 221 PRO A N 1
ATOM 1764 C CA . PRO A 1 221 ? 36.296 -56.229 -33.101 1.00 45.44 221 PRO A CA 1
ATOM 1765 C C . PRO A 1 221 ? 35.242 -57.112 -33.784 1.00 45.44 221 PRO A C 1
ATOM 1767 O O . PRO A 1 221 ? 34.221 -57.451 -33.180 1.00 45.44 221 PRO A O 1
ATOM 1770 N N . GLN A 1 222 ? 35.495 -57.505 -35.036 1.00 39.03 222 GLN A N 1
ATOM 1771 C CA . GLN A 1 222 ? 34.865 -58.681 -35.635 1.00 39.03 222 GLN A CA 1
ATOM 1772 C C . GLN A 1 222 ? 35.405 -59.910 -34.907 1.00 39.03 222 GLN A C 1
ATOM 1774 O O . GLN A 1 222 ? 36.465 -60.395 -35.266 1.00 39.03 222 GLN A O 1
ATOM 1779 N N . ASP A 1 223 ? 34.687 -60.387 -33.897 1.00 37.25 223 ASP A N 1
ATOM 1780 C CA . ASP A 1 223 ? 34.687 -61.801 -33.530 1.00 37.25 223 ASP A CA 1
ATOM 1781 C C . ASP A 1 223 ? 33.395 -62.118 -32.769 1.00 37.25 223 ASP A C 1
ATOM 1783 O O . ASP A 1 223 ? 33.224 -61.811 -31.590 1.00 37.25 223 ASP A O 1
ATOM 1787 N N . ALA A 1 224 ? 32.458 -62.735 -33.487 1.00 32.78 224 ALA A N 1
ATOM 1788 C CA . ALA A 1 224 ? 31.434 -63.589 -32.901 1.00 32.78 224 ALA A CA 1
ATOM 1789 C C . ALA A 1 224 ? 31.927 -65.042 -33.008 1.00 32.78 224 ALA A C 1
ATOM 1791 O O . ALA A 1 224 ? 32.489 -65.414 -34.040 1.00 32.78 224 ALA A O 1
ATOM 1792 N N . PRO A 1 225 ? 31.675 -65.880 -31.989 1.00 38.00 225 PRO A N 1
ATOM 1793 C CA . PRO A 1 225 ? 30.696 -66.955 -32.196 1.00 38.00 225 PRO A CA 1
ATOM 1794 C C . PRO A 1 225 ? 29.734 -67.132 -30.995 1.00 38.00 225 PRO A C 1
ATOM 1796 O O . PRO A 1 225 ? 30.147 -67.049 -29.845 1.00 38.00 225 PRO A O 1
ATOM 1799 N N . THR A 1 226 ? 28.404 -67.125 -31.177 1.00 26.73 226 THR A N 1
ATOM 1800 C CA . THR A 1 226 ? 27.465 -68.224 -31.550 1.00 26.73 226 THR A CA 1
ATOM 1801 C C . THR A 1 226 ? 26.993 -69.106 -30.362 1.00 26.73 226 THR A C 1
ATOM 1803 O O . THR A 1 226 ? 27.677 -70.033 -29.956 1.00 26.73 226 THR A O 1
ATOM 1806 N N . VAL A 1 227 ? 25.775 -68.784 -29.874 1.00 29.03 227 VAL A N 1
ATOM 1807 C CA . VAL A 1 227 ? 24.684 -69.573 -29.215 1.00 29.03 227 VAL A CA 1
ATOM 1808 C C . VAL A 1 227 ? 24.962 -70.679 -28.178 1.00 29.03 227 VAL A C 1
ATOM 1810 O O . VAL A 1 227 ? 25.523 -71.720 -28.499 1.00 29.03 227 VAL A O 1
ATOM 1813 N N . SER A 1 228 ? 24.266 -70.592 -27.030 1.00 26.50 228 SER A N 1
ATOM 1814 C CA . SER A 1 228 ? 23.160 -71.520 -26.683 1.00 26.50 228 SER A CA 1
ATOM 1815 C C . SER A 1 228 ? 22.338 -71.058 -25.467 1.00 26.50 228 SER A C 1
ATOM 1817 O O . SER A 1 228 ? 22.879 -70.545 -24.493 1.00 26.50 228 SER A O 1
ATOM 1819 N N . ASN A 1 229 ? 21.018 -71.248 -25.575 1.00 29.61 229 ASN A N 1
ATOM 1820 C CA . ASN A 1 229 ? 19.992 -71.096 -24.536 1.00 29.61 229 ASN A CA 1
ATOM 1821 C C . ASN A 1 229 ? 20.216 -72.067 -23.366 1.00 29.61 229 ASN A C 1
ATOM 1823 O O . ASN A 1 229 ? 20.458 -73.238 -23.635 1.00 29.61 229 ASN A O 1
ATOM 1827 N N . ASP A 1 230 ? 19.952 -71.638 -22.125 1.00 25.81 230 ASP A N 1
ATOM 1828 C CA . ASP A 1 230 ? 18.969 -72.336 -21.280 1.00 25.81 230 ASP A CA 1
ATOM 1829 C C . ASP A 1 230 ? 18.483 -71.480 -20.094 1.00 25.81 230 ASP A C 1
ATOM 1831 O O . ASP A 1 230 ? 19.193 -70.620 -19.569 1.00 25.81 230 ASP A O 1
ATOM 1835 N N . ILE A 1 231 ? 17.231 -71.706 -19.707 1.00 31.11 231 ILE A N 1
ATOM 1836 C CA . ILE A 1 231 ? 16.467 -71.000 -18.673 1.00 31.11 231 ILE A CA 1
ATOM 1837 C C . ILE A 1 231 ? 16.671 -71.723 -17.338 1.00 31.11 231 ILE A C 1
ATOM 1839 O O . ILE A 1 231 ? 16.501 -72.934 -17.296 1.00 31.11 231 ILE A O 1
ATOM 1843 N N . THR A 1 232 ? 16.930 -71.007 -16.233 1.00 24.22 232 THR A N 1
ATOM 1844 C CA . THR A 1 232 ? 16.368 -71.298 -14.887 1.00 24.22 232 THR A CA 1
ATOM 1845 C C . THR A 1 232 ? 16.836 -70.287 -13.825 1.00 24.22 232 THR A C 1
ATOM 1847 O O . THR A 1 232 ? 18.022 -70.027 -13.656 1.00 24.22 232 THR A O 1
ATOM 1850 N N . ALA A 1 233 ? 15.884 -69.730 -13.068 1.00 26.38 233 ALA A N 1
ATOM 1851 C CA . ALA A 1 233 ? 16.097 -69.228 -11.699 1.00 26.38 233 ALA A CA 1
ATOM 1852 C C . ALA A 1 233 ? 16.095 -70.448 -10.736 1.00 26.38 233 ALA A C 1
ATOM 1854 O O . ALA A 1 233 ? 15.445 -71.430 -11.108 1.00 26.38 233 ALA A O 1
ATOM 1855 N N . PRO A 1 234 ? 16.725 -70.452 -9.527 1.00 35.94 234 PRO A N 1
ATOM 1856 C CA . PRO A 1 234 ? 16.477 -69.467 -8.459 1.00 35.94 234 PRO A CA 1
ATOM 1857 C C . PRO A 1 234 ? 17.658 -69.097 -7.507 1.00 35.94 234 PRO A C 1
ATOM 1859 O O . PRO A 1 234 ? 18.709 -69.719 -7.464 1.00 35.94 234 PRO A O 1
ATOM 1862 N N . THR A 1 235 ? 17.405 -68.033 -6.736 1.00 22.02 235 THR A N 1
ATOM 1863 C CA . THR A 1 235 ? 17.873 -67.588 -5.397 1.00 22.02 235 THR A CA 1
ATOM 1864 C C . THR A 1 235 ? 19.029 -68.319 -4.667 1.00 22.02 235 THR A C 1
ATOM 1866 O O . THR A 1 235 ? 18.905 -69.501 -4.362 1.00 22.02 235 THR A O 1
ATOM 1869 N N . THR A 1 236 ? 20.033 -67.569 -4.159 1.00 22.88 236 THR A N 1
ATOM 1870 C CA . THR A 1 236 ? 20.337 -67.305 -2.709 1.00 22.88 236 THR A CA 1
ATOM 1871 C C . THR A 1 236 ? 21.837 -67.029 -2.424 1.00 22.88 236 THR A C 1
ATOM 1873 O O . THR A 1 236 ? 22.691 -67.841 -2.739 1.00 22.88 236 THR A O 1
ATOM 1876 N N . SER A 1 237 ? 22.110 -65.885 -1.769 1.00 24.47 237 SER A N 1
ATOM 1877 C CA . SER A 1 237 ? 23.162 -65.562 -0.767 1.00 24.47 237 SER A CA 1
ATOM 1878 C C . SER A 1 237 ? 24.597 -66.125 -0.882 1.00 24.47 237 SER A C 1
ATOM 1880 O O . SER A 1 237 ? 24.812 -67.296 -0.600 1.00 24.47 237 SER A O 1
ATOM 1882 N N . ASN A 1 238 ? 25.614 -65.265 -1.078 1.00 26.88 238 ASN A N 1
ATOM 1883 C CA . ASN A 1 238 ? 26.509 -64.767 -0.005 1.00 26.88 238 ASN A CA 1
ATOM 1884 C C . ASN A 1 238 ? 27.718 -63.939 -0.516 1.00 26.88 238 ASN A C 1
ATOM 1886 O O . ASN A 1 238 ? 28.366 -64.302 -1.487 1.00 26.88 238 ASN A O 1
ATOM 1890 N N . ALA A 1 239 ? 28.041 -62.904 0.275 1.00 27.56 239 ALA A N 1
ATOM 1891 C CA . ALA A 1 239 ? 29.360 -62.321 0.590 1.00 27.56 239 ALA A CA 1
ATOM 1892 C C . ALA A 1 239 ? 30.232 -61.598 -0.480 1.00 27.56 239 ALA A C 1
ATOM 1894 O O . ALA A 1 239 ? 30.922 -62.195 -1.296 1.00 27.56 239 ALA A O 1
ATOM 1895 N N . VAL A 1 240 ? 30.254 -60.266 -0.311 1.00 29.78 240 VAL A N 1
ATOM 1896 C CA . VAL A 1 240 ? 31.264 -59.211 -0.621 1.00 29.78 240 VAL A CA 1
ATOM 1897 C C . VAL A 1 240 ? 32.727 -59.569 -0.238 1.00 29.78 240 VAL A C 1
ATOM 1899 O O . VAL A 1 240 ? 32.871 -60.525 0.524 1.00 29.78 240 VAL A O 1
ATOM 1902 N N . PRO A 1 241 ? 33.805 -58.806 -0.603 1.00 41.97 241 PRO A N 1
ATOM 1903 C CA . PRO A 1 241 ? 33.897 -57.395 -1.078 1.00 41.97 241 PRO A CA 1
ATOM 1904 C C . PRO A 1 241 ? 34.798 -57.177 -2.334 1.00 41.97 241 PRO A C 1
ATOM 1906 O O . PRO A 1 241 ? 35.484 -58.090 -2.766 1.00 41.97 241 PRO A O 1
ATOM 1909 N N . VAL A 1 242 ? 34.772 -56.037 -3.050 1.00 29.94 242 VAL A N 1
ATOM 1910 C CA . VAL A 1 242 ? 35.616 -54.827 -2.846 1.00 29.94 242 VAL A CA 1
ATOM 1911 C C . VAL A 1 242 ? 35.082 -53.643 -3.704 1.00 29.94 242 VAL A C 1
ATOM 1913 O O . VAL A 1 242 ? 34.599 -53.824 -4.814 1.00 29.94 242 VAL A O 1
ATOM 1916 N N . ASN A 1 243 ? 35.162 -52.438 -3.127 1.00 40.22 243 ASN A N 1
ATOM 1917 C CA . ASN A 1 243 ? 34.646 -51.092 -3.481 1.00 40.22 243 ASN A CA 1
ATOM 1918 C C . ASN A 1 243 ? 35.731 -50.213 -4.183 1.00 40.22 243 ASN A C 1
ATOM 1920 O O . ASN A 1 243 ? 36.885 -50.638 -4.118 1.00 40.22 243 ASN A O 1
ATOM 1924 N N . PRO A 1 244 ? 35.523 -48.942 -4.639 1.00 44.41 244 PRO A N 1
ATOM 1925 C CA . PRO A 1 244 ? 34.353 -48.185 -5.150 1.00 44.41 244 PRO A CA 1
ATOM 1926 C C . PRO A 1 244 ? 34.563 -47.590 -6.572 1.00 44.41 244 PRO A C 1
ATOM 1928 O O . PRO A 1 244 ? 35.607 -47.009 -6.857 1.00 44.41 244 PRO A O 1
ATOM 1931 N N . GLU A 1 245 ? 33.509 -47.523 -7.390 1.00 37.84 245 GLU A N 1
ATOM 1932 C CA . GLU A 1 245 ? 33.427 -46.594 -8.534 1.00 37.84 245 GLU A CA 1
ATOM 1933 C C . GLU A 1 245 ? 32.516 -45.401 -8.174 1.00 37.84 245 GLU A C 1
ATOM 1935 O O . GLU A 1 245 ? 31.502 -45.550 -7.480 1.00 37.84 245 GLU A O 1
ATOM 1940 N N . ALA A 1 246 ? 32.928 -44.193 -8.560 1.00 39.94 246 ALA A N 1
ATOM 1941 C CA . ALA A 1 246 ? 32.412 -42.914 -8.073 1.00 39.94 246 ALA A CA 1
ATOM 1942 C C . ALA A 1 246 ? 30.917 -42.684 -8.388 1.00 39.94 246 ALA A C 1
ATOM 1944 O O . ALA A 1 246 ? 30.510 -42.561 -9.542 1.00 39.94 246 ALA A O 1
ATOM 1945 N N . LYS A 1 247 ? 30.091 -42.551 -7.341 1.00 42.84 247 LYS A N 1
ATOM 1946 C CA . LYS A 1 247 ? 28.671 -42.177 -7.445 1.00 42.84 247 LYS A CA 1
ATOM 1947 C C . LYS A 1 247 ? 28.521 -40.658 -7.552 1.00 42.84 247 LYS A C 1
ATOM 1949 O O . LYS A 1 247 ? 28.963 -39.928 -6.669 1.00 42.84 247 LYS A O 1
ATOM 1954 N N . GLN A 1 248 ? 27.840 -40.197 -8.601 1.00 44.25 248 GLN A N 1
ATOM 1955 C CA . GLN A 1 248 ? 27.367 -38.813 -8.722 1.00 44.25 248 GLN A CA 1
ATOM 1956 C C . GLN A 1 248 ? 26.429 -38.459 -7.544 1.00 44.25 248 GLN A C 1
ATOM 1958 O O . GLN A 1 248 ? 25.708 -39.341 -7.061 1.00 44.25 248 GLN A O 1
ATOM 1963 N N . PRO A 1 249 ? 26.424 -37.203 -7.054 1.00 52.78 249 PRO A N 1
ATOM 1964 C CA . PRO A 1 249 ? 25.632 -36.817 -5.889 1.00 52.78 249 PRO A CA 1
ATOM 1965 C C . PRO A 1 249 ? 24.130 -36.960 -6.169 1.00 52.78 249 PRO A C 1
ATOM 1967 O O . PRO A 1 249 ? 23.584 -36.338 -7.077 1.00 52.78 249 PRO A O 1
ATOM 1970 N N . VAL A 1 250 ? 23.451 -37.784 -5.367 1.00 62.03 250 VAL A N 1
ATOM 1971 C CA . VAL A 1 250 ? 21.991 -37.941 -5.407 1.00 62.03 250 VAL A CA 1
ATOM 1972 C C . VAL A 1 250 ? 21.365 -36.885 -4.499 1.00 62.03 250 VAL A C 1
ATOM 1974 O O . VAL A 1 250 ? 21.514 -36.950 -3.279 1.00 62.03 250 VAL A O 1
ATOM 1977 N N . PHE A 1 251 ? 20.634 -35.936 -5.080 1.00 57.28 251 PHE A N 1
ATOM 1978 C CA . PHE A 1 251 ? 19.869 -34.936 -4.334 1.00 57.28 251 PHE A CA 1
ATOM 1979 C C . PHE A 1 251 ? 18.459 -35.456 -4.028 1.00 57.28 251 PHE A C 1
ATOM 1981 O O . PHE A 1 251 ? 17.833 -36.117 -4.857 1.00 57.28 251 PHE A O 1
ATOM 1988 N N . LYS A 1 252 ? 17.948 -35.169 -2.825 1.00 70.75 252 LYS A N 1
ATOM 1989 C CA . LYS A 1 252 ? 16.562 -35.458 -2.425 1.00 70.75 252 LYS A CA 1
ATOM 1990 C C . LYS A 1 252 ? 15.840 -34.141 -2.160 1.00 70.75 252 LYS A C 1
ATOM 1992 O O . LYS A 1 252 ? 16.330 -33.336 -1.375 1.00 70.75 252 LYS A O 1
ATOM 1997 N N . GLY A 1 253 ? 14.676 -33.952 -2.773 1.00 59.25 253 GLY A N 1
ATOM 1998 C CA . GLY A 1 253 ? 13.796 -32.804 -2.552 1.00 59.25 253 GLY A CA 1
ATOM 1999 C C . GLY A 1 253 ? 12.355 -33.252 -2.321 1.00 59.25 253 GLY A C 1
ATOM 2000 O O . GLY A 1 253 ? 11.983 -34.366 -2.691 1.00 59.25 253 GLY A O 1
ATOM 2001 N N . ARG A 1 254 ? 11.552 -32.395 -1.686 1.00 76.94 254 ARG A N 1
ATOM 2002 C CA . ARG A 1 254 ? 10.094 -32.542 -1.595 1.00 76.94 254 ARG A CA 1
ATOM 2003 C C . ARG A 1 254 ? 9.466 -31.380 -2.347 1.00 76.94 254 ARG A C 1
ATOM 2005 O O . ARG A 1 254 ? 9.881 -30.244 -2.146 1.00 76.94 254 ARG A O 1
ATOM 2012 N N . PHE A 1 255 ? 8.502 -31.676 -3.202 1.00 64.06 255 PHE A N 1
ATOM 2013 C CA . PHE A 1 255 ? 7.738 -30.686 -3.944 1.00 64.06 255 PHE A CA 1
ATOM 2014 C C . PHE A 1 255 ? 6.296 -31.174 -4.047 1.00 64.06 255 PHE A C 1
ATOM 2016 O O . PHE A 1 255 ? 6.045 -32.380 -4.084 1.00 64.06 255 PHE A O 1
ATOM 2023 N N . GLU A 1 256 ? 5.368 -30.230 -4.039 1.00 79.19 256 GLU A N 1
ATOM 2024 C CA . GLU A 1 256 ? 3.938 -30.471 -4.177 1.00 79.19 256 GLU A CA 1
ATOM 2025 C C . GLU A 1 256 ? 3.525 -30.114 -5.604 1.00 79.19 256 GLU A C 1
ATOM 2027 O O . GLU A 1 256 ? 4.009 -29.132 -6.168 1.00 79.19 256 GLU A O 1
ATOM 2032 N N . VAL A 1 257 ? 2.692 -30.955 -6.214 1.00 76.12 257 VAL A N 1
ATOM 2033 C CA . VAL A 1 257 ? 2.238 -30.786 -7.596 1.00 76.12 257 VAL A CA 1
ATOM 2034 C C . VAL A 1 257 ? 0.723 -30.862 -7.604 1.00 76.12 257 VAL A C 1
ATOM 2036 O O . VAL A 1 257 ? 0.158 -31.912 -7.304 1.00 76.12 257 VAL A O 1
ATOM 2039 N N . GLU A 1 258 ? 0.078 -29.767 -7.988 1.00 82.56 258 GLU A N 1
ATOM 2040 C CA . GLU A 1 258 ? -1.358 -29.730 -8.240 1.00 82.56 258 GLU A CA 1
ATOM 2041 C C . GLU A 1 258 ? -1.601 -29.960 -9.735 1.00 82.56 258 GLU A C 1
ATOM 2043 O O . GLU A 1 258 ? -1.214 -29.156 -10.582 1.00 82.56 258 GLU A O 1
ATOM 2048 N N . ALA A 1 259 ? -2.173 -31.113 -10.074 1.00 81.31 259 ALA A N 1
ATOM 2049 C CA . ALA A 1 259 ? -2.425 -31.511 -11.451 1.00 81.31 259 ALA A CA 1
ATOM 2050 C C . ALA A 1 259 ? -3.597 -32.496 -11.526 1.00 81.31 259 ALA A C 1
ATOM 2052 O O . ALA A 1 259 ? -4.017 -33.088 -10.530 1.00 81.31 259 ALA A O 1
ATOM 2053 N N . THR A 1 260 ? -4.112 -32.711 -12.733 1.00 80.50 260 THR A N 1
ATOM 2054 C CA . THR A 1 260 ? -5.148 -33.719 -12.978 1.00 80.50 260 THR A CA 1
ATOM 2055 C C . THR A 1 260 ? -4.608 -35.141 -12.773 1.00 80.50 260 THR A C 1
ATOM 2057 O O . THR A 1 260 ? -3.407 -35.409 -12.865 1.00 80.50 260 THR A O 1
ATOM 2060 N N . LYS A 1 261 ? -5.509 -36.104 -12.543 1.00 78.12 261 LYS A N 1
ATOM 2061 C CA . LYS A 1 261 ? -5.157 -37.522 -12.341 1.00 78.12 261 LYS A CA 1
ATOM 2062 C C . LYS A 1 261 ? -4.342 -38.110 -13.503 1.00 78.12 261 LYS A C 1
ATOM 2064 O O . LYS A 1 261 ? -3.437 -38.910 -13.279 1.00 78.12 261 LYS A O 1
ATOM 2069 N N . GLU A 1 262 ? -4.652 -37.712 -14.735 1.00 82.94 262 GLU A N 1
ATOM 2070 C CA . GLU A 1 262 ? -3.938 -38.155 -15.938 1.00 82.94 262 GLU A CA 1
ATOM 2071 C C . GLU A 1 262 ? -2.507 -37.605 -15.981 1.00 82.94 262 GLU A C 1
ATOM 2073 O O . GLU A 1 262 ? -1.565 -38.353 -16.245 1.00 82.94 262 GLU A O 1
ATOM 2078 N N . GLN A 1 263 ? -2.324 -36.334 -15.616 1.00 78.31 263 GLN A N 1
ATOM 2079 C CA . GLN A 1 263 ? -1.009 -35.693 -15.538 1.00 78.31 263 GLN A CA 1
ATOM 2080 C C . GLN A 1 263 ? -0.128 -36.308 -14.441 1.00 78.31 263 GLN A C 1
ATOM 2082 O O . GLN A 1 263 ? 1.057 -36.544 -14.675 1.00 78.31 263 GLN A O 1
ATOM 2087 N N . LEU A 1 264 ? -0.692 -36.649 -13.277 1.00 86.81 264 LEU A N 1
ATOM 2088 C CA . LEU A 1 264 ? 0.052 -37.329 -12.207 1.00 86.81 264 LEU A CA 1
ATOM 2089 C C . LEU A 1 264 ? 0.508 -38.740 -12.617 1.00 86.81 264 LEU A C 1
ATOM 2091 O O . LEU A 1 264 ? 1.623 -39.153 -12.290 1.00 86.81 264 LEU A O 1
ATOM 2095 N N . ASN A 1 265 ? -0.312 -39.467 -13.381 1.00 80.69 265 ASN A N 1
ATOM 2096 C CA . ASN A 1 265 ? 0.065 -40.774 -13.926 1.00 80.69 265 ASN A CA 1
ATOM 2097 C C . ASN A 1 265 ? 1.184 -40.659 -14.972 1.00 80.69 265 ASN A C 1
ATOM 2099 O O . ASN A 1 265 ? 2.144 -41.433 -14.927 1.00 80.69 265 ASN A O 1
ATOM 2103 N N . ALA A 1 266 ? 1.090 -39.681 -15.877 1.00 86.25 266 ALA A N 1
ATOM 2104 C CA . ALA A 1 266 ? 2.123 -39.409 -16.875 1.00 86.25 266 ALA A CA 1
ATOM 2105 C C . ALA A 1 266 ? 3.457 -39.012 -16.217 1.00 86.25 266 ALA A C 1
ATOM 2107 O O . ALA A 1 266 ? 4.512 -39.536 -16.582 1.00 86.25 266 ALA A O 1
ATOM 2108 N N . LEU A 1 267 ? 3.408 -38.168 -15.182 1.00 85.38 267 LEU A N 1
ATOM 2109 C CA . LEU A 1 267 ? 4.576 -37.763 -14.400 1.00 85.38 267 LEU A CA 1
ATOM 2110 C C . LEU A 1 267 ? 5.234 -38.959 -13.691 1.00 85.38 267 LEU A C 1
ATOM 2112 O O . LEU A 1 267 ? 6.455 -39.114 -13.726 1.00 85.38 267 LEU A O 1
ATOM 2116 N N . GLY A 1 268 ? 4.434 -39.852 -13.101 1.00 86.50 268 GLY A N 1
ATOM 2117 C CA . GLY A 1 268 ? 4.934 -41.072 -12.467 1.00 86.50 268 GLY A CA 1
ATOM 2118 C C . GLY A 1 268 ? 5.586 -42.049 -13.455 1.00 86.50 268 GLY A C 1
ATOM 2119 O O . GLY A 1 268 ? 6.602 -42.667 -13.127 1.00 86.50 268 GLY A O 1
ATOM 2120 N N . ALA A 1 269 ? 5.039 -42.182 -14.666 1.00 85.38 269 ALA A N 1
ATOM 2121 C CA . ALA A 1 269 ? 5.632 -42.994 -15.730 1.00 85.38 269 ALA A CA 1
ATOM 2122 C C . ALA A 1 269 ? 6.978 -42.416 -16.194 1.00 85.38 269 ALA A C 1
ATOM 2124 O O . ALA A 1 269 ? 7.960 -43.155 -16.286 1.00 85.38 269 ALA A O 1
ATOM 2125 N N . PHE A 1 270 ? 7.041 -41.094 -16.381 1.00 86.38 270 PHE A N 1
ATOM 2126 C CA . PHE A 1 270 ? 8.261 -40.375 -16.744 1.00 86.38 270 PHE A CA 1
ATOM 2127 C C . PHE A 1 270 ? 9.370 -40.537 -15.695 1.00 86.38 270 PHE A C 1
ATOM 2129 O O . PHE A 1 270 ? 10.526 -40.791 -16.032 1.00 86.38 270 PHE A O 1
ATOM 2136 N N . MET A 1 271 ? 9.040 -40.439 -14.404 1.00 84.81 271 MET A N 1
ATOM 2137 C CA . MET A 1 271 ? 10.032 -40.630 -13.342 1.00 84.81 271 MET A CA 1
ATOM 2138 C C . MET A 1 271 ? 10.597 -42.055 -13.341 1.00 84.81 271 MET A C 1
ATOM 2140 O O . MET A 1 271 ? 11.808 -42.230 -13.217 1.00 84.81 271 MET A O 1
ATOM 2144 N N . LYS A 1 272 ? 9.757 -43.075 -13.557 1.00 85.94 272 LYS A N 1
ATOM 2145 C CA . LYS A 1 272 ? 10.207 -44.475 -13.640 1.00 85.94 272 LYS A CA 1
ATOM 2146 C C . LYS A 1 272 ? 11.088 -44.735 -14.860 1.00 85.94 272 LYS A C 1
ATOM 2148 O O . LYS A 1 272 ? 12.117 -45.388 -14.709 1.00 85.94 272 LYS A O 1
ATOM 2153 N N . SER A 1 273 ? 10.722 -44.216 -16.035 1.00 83.44 273 SER A N 1
ATOM 2154 C CA . SER A 1 273 ? 11.503 -44.413 -17.267 1.00 83.44 273 SER A CA 1
ATOM 2155 C C . SER A 1 273 ? 12.887 -43.769 -17.198 1.00 83.44 273 SER A C 1
ATOM 2157 O O . SER A 1 273 ? 13.819 -44.258 -17.822 1.00 83.44 273 SER A O 1
ATOM 2159 N N . ASN A 1 274 ? 13.030 -42.703 -16.407 1.00 79.00 274 ASN A N 1
ATOM 2160 C CA . ASN A 1 274 ? 14.290 -41.989 -16.206 1.00 79.00 274 ASN A CA 1
ATOM 2161 C C . ASN A 1 274 ? 15.057 -42.437 -14.944 1.00 79.00 274 ASN A C 1
ATOM 2163 O O . ASN A 1 274 ? 16.018 -41.785 -14.543 1.00 79.00 274 ASN A O 1
ATOM 2167 N N . GLY A 1 275 ? 14.640 -43.524 -14.282 1.00 81.62 275 GLY A N 1
ATOM 2168 C CA . GLY A 1 275 ? 15.319 -44.047 -13.088 1.00 81.62 275 GLY A CA 1
ATOM 2169 C C . GLY A 1 275 ? 15.217 -43.151 -11.843 1.00 81.62 275 GLY A C 1
ATOM 2170 O O . GLY A 1 275 ? 15.990 -43.315 -10.895 1.00 81.62 275 GLY A O 1
ATOM 2171 N N . ILE A 1 276 ? 14.266 -42.213 -11.816 1.00 80.88 276 ILE A N 1
ATOM 2172 C CA . ILE A 1 276 ? 14.034 -41.277 -10.712 1.00 80.88 276 ILE A CA 1
ATOM 2173 C C . ILE A 1 276 ? 13.154 -41.952 -9.655 1.00 80.88 276 ILE A C 1
ATOM 2175 O O . ILE A 1 276 ? 12.037 -42.398 -9.923 1.00 80.88 276 ILE A O 1
ATOM 2179 N N . LYS A 1 277 ? 13.646 -42.004 -8.413 1.00 79.00 277 LYS A N 1
ATOM 2180 C CA . LYS A 1 277 ? 12.889 -42.538 -7.272 1.00 79.00 277 LYS A CA 1
ATOM 2181 C C . LYS A 1 277 ? 11.971 -41.455 -6.701 1.00 79.00 277 LYS A C 1
ATOM 2183 O O . LYS A 1 277 ? 12.462 -40.402 -6.305 1.00 79.00 277 LYS A O 1
ATOM 2188 N N . PHE A 1 278 ? 10.673 -41.739 -6.595 1.00 83.50 278 PHE A N 1
ATOM 2189 C CA . PHE A 1 278 ? 9.685 -40.845 -5.980 1.00 83.50 278 PHE A CA 1
ATOM 2190 C C . PHE A 1 278 ? 8.825 -41.578 -4.944 1.00 83.50 278 PHE A C 1
ATOM 2192 O O . PHE A 1 278 ? 8.666 -42.798 -5.005 1.00 83.50 278 PHE A O 1
ATOM 2199 N N . THR A 1 279 ? 8.253 -40.814 -4.013 1.00 76.81 279 THR A N 1
ATOM 2200 C CA . THR A 1 279 ? 7.302 -41.299 -3.006 1.00 76.81 279 THR A CA 1
ATOM 2201 C C . THR A 1 279 ? 6.081 -40.391 -3.025 1.00 76.81 279 THR A C 1
ATOM 2203 O O . THR A 1 279 ? 6.228 -39.174 -2.958 1.00 76.81 279 THR A O 1
ATOM 2206 N N . VAL A 1 280 ? 4.884 -40.973 -3.106 1.00 72.94 280 VAL A N 1
ATOM 2207 C CA . VAL A 1 280 ? 3.628 -40.221 -2.980 1.00 72.94 280 VAL A CA 1
ATOM 2208 C C . VAL A 1 280 ? 3.382 -39.950 -1.499 1.00 72.94 280 VAL A C 1
ATOM 2210 O O . VAL A 1 280 ? 3.315 -40.891 -0.706 1.00 72.94 280 VAL A O 1
ATOM 2213 N N . ILE A 1 281 ? 3.281 -38.676 -1.130 1.00 67.56 281 ILE A N 1
ATOM 2214 C CA . ILE A 1 281 ? 2.862 -38.258 0.209 1.00 67.56 281 ILE A CA 1
ATOM 2215 C C . ILE A 1 281 ? 1.328 -38.292 0.208 1.00 67.56 281 ILE A C 1
ATOM 2217 O O . ILE A 1 281 ? 0.712 -37.722 -0.690 1.00 67.56 281 ILE A O 1
ATOM 2221 N N . LYS A 1 282 ? 0.740 -39.048 1.138 1.00 55.81 282 LYS A N 1
ATOM 2222 C CA . LYS A 1 282 ? -0.710 -39.119 1.359 1.00 55.81 282 LYS A CA 1
ATOM 2223 C C . LYS A 1 282 ? -1.133 -38.132 2.431 1.00 55.81 282 LYS A C 1
ATOM 2225 O O . LYS A 1 282 ? -0.322 -37.941 3.366 1.00 55.81 282 LYS A O 1
#